Protein AF-A0AAU9WWC3-F1 (afdb_monomer_lite)

Radius of gyration: 19.86 Å; chains: 1; bounding box: 48×45×54 Å

InterPro domains:
  IPR053269 L-aspartate--L-methionine ligase [PTHR37018] (112-328)

Structure (mmCIF, N/CA/C/O backbone):
data_AF-A0AAU9WWC3-F1
#
_entry.id   AF-A0AAU9WWC3-F1
#
loop_
_atom_site.group_PDB
_atom_site.id
_atom_site.type_symbol
_atom_site.label_atom_id
_atom_site.label_alt_id
_atom_site.label_comp_id
_atom_site.label_asym_id
_atom_site.label_entity_id
_atom_site.label_seq_id
_atom_site.pdbx_PDB_ins_code
_atom_site.Cartn_x
_atom_site.Cartn_y
_atom_site.Cartn_z
_atom_site.occupancy
_atom_site.B_iso_or_equiv
_atom_site.auth_seq_id
_atom_site.auth_comp_id
_atom_site.auth_asym_id
_atom_site.auth_atom_id
_atom_site.pdbx_PDB_model_num
ATOM 1 N N . LEU A 1 1 ? -4.230 -15.911 -15.368 1.00 54.84 1 LEU A N 1
ATOM 2 C CA . LEU A 1 1 ? -5.314 -15.398 -14.496 1.00 54.84 1 LEU A CA 1
ATOM 3 C C . LEU A 1 1 ? -5.540 -13.943 -14.871 1.00 54.84 1 LEU A C 1
ATOM 5 O O . LEU A 1 1 ? -4.544 -13.274 -15.099 1.00 54.84 1 LEU A O 1
ATOM 9 N N . ASN A 1 2 ? -6.782 -13.454 -14.925 1.00 79.12 2 ASN A N 1
ATOM 10 C CA . ASN A 1 2 ? -6.997 -12.004 -15.003 1.00 79.12 2 ASN A CA 1
ATOM 11 C C . ASN A 1 2 ? -6.522 -11.378 -13.686 1.00 79.12 2 ASN A C 1
ATOM 13 O O . ASN A 1 2 ? -6.811 -11.924 -12.615 1.00 79.12 2 ASN A O 1
ATOM 17 N N . VAL A 1 3 ? -5.759 -10.287 -13.763 1.00 92.88 3 VAL A N 1
ATOM 18 C CA . VAL A 1 3 ? -5.364 -9.521 -12.575 1.00 92.88 3 VAL A CA 1
ATOM 19 C C . VAL A 1 3 ? -6.593 -8.898 -11.922 1.00 92.88 3 VAL A C 1
ATOM 21 O O . VAL A 1 3 ? -7.605 -8.675 -12.581 1.00 92.88 3 VAL A O 1
ATOM 24 N N . ILE A 1 4 ? -6.505 -8.646 -10.618 1.00 95.44 4 ILE A N 1
ATOM 25 C CA . ILE A 1 4 ? -7.516 -7.893 -9.875 1.00 95.44 4 ILE A CA 1
ATOM 26 C C . ILE A 1 4 ? -6.896 -6.546 -9.540 1.00 95.44 4 ILE A C 1
ATOM 28 O O . ILE A 1 4 ? -5.819 -6.493 -8.945 1.00 95.44 4 ILE A O 1
ATOM 32 N N . THR A 1 5 ? -7.579 -5.479 -9.927 1.00 96.44 5 THR A N 1
ATOM 33 C CA . THR A 1 5 ? -7.171 -4.092 -9.707 1.00 96.44 5 THR A CA 1
ATOM 34 C C . THR A 1 5 ? -8.032 -3.432 -8.632 1.00 96.44 5 THR A C 1
ATOM 36 O O . THR A 1 5 ? -9.100 -3.934 -8.273 1.00 96.44 5 THR A O 1
ATOM 39 N N . ILE A 1 6 ? -7.596 -2.282 -8.112 1.00 95.69 6 ILE A N 1
ATOM 40 C CA . ILE A 1 6 ? -8.423 -1.473 -7.198 1.00 95.69 6 ILE A CA 1
ATOM 41 C C . ILE A 1 6 ? -9.726 -1.059 -7.903 1.00 95.69 6 ILE A C 1
ATOM 43 O O . ILE A 1 6 ? -10.797 -1.116 -7.302 1.00 95.69 6 ILE A O 1
ATOM 47 N N . GLY A 1 7 ? -9.654 -0.710 -9.190 1.00 95.12 7 GLY A N 1
ATOM 48 C CA . GLY A 1 7 ? -10.805 -0.364 -10.016 1.00 95.12 7 GLY A CA 1
ATOM 49 C C . GLY A 1 7 ? -11.804 -1.510 -10.157 1.00 95.12 7 GLY A C 1
ATOM 50 O O . GLY A 1 7 ? -12.999 -1.264 -10.027 1.00 95.12 7 GLY A O 1
ATOM 51 N N . ASP A 1 8 ? -11.344 -2.755 -10.337 1.00 95.25 8 ASP A N 1
ATOM 52 C CA . ASP A 1 8 ? -12.236 -3.927 -10.366 1.00 95.25 8 ASP A CA 1
ATOM 53 C C . ASP A 1 8 ? -13.004 -4.075 -9.049 1.00 95.25 8 ASP A C 1
ATOM 55 O O . ASP A 1 8 ? -14.200 -4.367 -9.050 1.00 95.25 8 ASP A O 1
ATOM 59 N N . LEU A 1 9 ? -12.321 -3.866 -7.919 1.00 95.12 9 LEU A N 1
ATOM 60 C CA . LEU A 1 9 ? -12.936 -3.954 -6.597 1.00 95.12 9 LEU A CA 1
ATOM 61 C C . LEU A 1 9 ? -13.996 -2.864 -6.403 1.00 95.12 9 LEU A C 1
ATOM 63 O O . LEU A 1 9 ? -15.106 -3.179 -5.989 1.00 95.12 9 LEU A O 1
ATOM 67 N N . ILE A 1 10 ? -13.701 -1.614 -6.771 1.00 93.81 10 ILE A N 1
ATOM 68 C CA . ILE A 1 10 ? -14.662 -0.507 -6.652 1.00 93.81 10 ILE A CA 1
ATOM 69 C C . ILE A 1 10 ? -15.850 -0.693 -7.612 1.00 93.81 10 ILE A C 1
ATOM 71 O O . ILE A 1 10 ? -17.004 -0.488 -7.223 1.00 93.81 10 ILE A O 1
ATOM 75 N N . GLN A 1 11 ? -15.592 -1.118 -8.853 1.00 93.12 11 GLN A N 1
ATOM 76 C CA . GLN A 1 11 ? -16.619 -1.279 -9.884 1.00 93.12 11 GLN A CA 1
ATOM 77 C C . GLN A 1 11 ? -17.631 -2.387 -9.552 1.00 93.12 11 GLN A C 1
ATOM 79 O O . GLN A 1 11 ? -18.759 -2.340 -10.044 1.00 93.12 11 GLN A O 1
ATOM 84 N N . LYS A 1 12 ? -17.287 -3.343 -8.671 1.00 91.50 12 LYS A N 1
ATOM 85 C CA . LYS A 1 12 ? -18.256 -4.330 -8.157 1.00 91.50 12 LYS A CA 1
ATOM 86 C C . LYS A 1 12 ? -19.499 -3.673 -7.554 1.00 91.50 12 LYS A C 1
ATOM 88 O O . LYS A 1 12 ? -20.588 -4.229 -7.663 1.00 91.50 12 LYS A O 1
ATOM 93 N N . ASP A 1 13 ? -19.335 -2.515 -6.918 1.00 91.44 13 ASP A N 1
ATOM 94 C CA . ASP A 1 13 ? -20.388 -1.868 -6.137 1.00 91.44 13 ASP A CA 1
ATOM 95 C C . ASP A 1 13 ? -20.804 -0.496 -6.676 1.00 91.44 13 ASP A C 1
ATOM 97 O O . ASP A 1 13 ? -21.873 0.015 -6.310 1.00 91.44 13 ASP A O 1
ATOM 101 N N . LEU A 1 14 ? -19.972 0.119 -7.518 1.00 90.94 14 LEU A N 1
ATOM 102 C CA . LEU A 1 14 ? -20.193 1.441 -8.094 1.00 90.94 14 LEU A CA 1
ATOM 103 C C . LEU A 1 14 ? -20.019 1.393 -9.614 1.00 90.94 14 LEU A C 1
ATOM 105 O O . LEU A 1 14 ? -18.905 1.310 -10.117 1.00 90.94 14 LEU A O 1
ATOM 109 N N . GLU A 1 15 ? -21.130 1.513 -10.347 1.00 86.81 15 GLU A N 1
ATOM 110 C CA . GLU A 1 15 ? -21.120 1.558 -11.819 1.00 86.81 15 GLU A CA 1
ATOM 111 C C . GLU A 1 15 ? -20.299 2.746 -12.348 1.00 86.81 15 GLU A C 1
ATOM 113 O O . GLU A 1 15 ? -19.594 2.633 -13.349 1.00 86.81 15 GLU A O 1
ATOM 118 N N . LYS A 1 16 ? -20.378 3.886 -11.648 1.00 87.25 16 LYS A N 1
ATOM 119 C CA . LYS A 1 16 ? -19.598 5.096 -11.913 1.00 87.25 16 LYS A CA 1
ATOM 120 C C . LYS A 1 16 ? -19.067 5.656 -10.604 1.00 87.25 16 LYS A C 1
ATOM 122 O O . LYS A 1 16 ? -19.843 5.979 -9.706 1.00 87.25 16 LYS A O 1
ATOM 127 N N . ALA A 1 17 ? -17.754 5.784 -10.521 1.00 89.88 17 ALA A N 1
ATOM 128 C CA . ALA A 1 17 ? -17.063 6.411 -9.409 1.00 89.88 17 ALA A CA 1
ATOM 129 C C . ALA A 1 17 ? -15.732 6.981 -9.887 1.00 89.88 17 ALA A C 1
ATOM 131 O O . ALA A 1 17 ? -15.211 6.575 -10.928 1.00 89.88 17 ALA A O 1
ATOM 132 N N . TYR A 1 18 ? -15.191 7.900 -9.100 1.00 91.12 18 TYR A N 1
ATOM 133 C CA . TYR A 1 18 ? -13.823 8.374 -9.209 1.00 91.12 18 TYR A CA 1
ATOM 134 C C . TYR A 1 18 ? -13.003 7.889 -8.021 1.00 91.12 18 TYR A C 1
ATOM 136 O O . TYR A 1 18 ? -13.498 7.831 -6.892 1.00 91.12 18 TYR A O 1
ATOM 144 N N . PHE A 1 19 ? -11.740 7.557 -8.277 1.00 91.50 19 PHE A N 1
ATOM 145 C CA . PHE A 1 19 ? -10.779 7.247 -7.226 1.00 91.50 19 PHE A CA 1
ATOM 146 C C . PHE A 1 19 ? -9.851 8.445 -7.000 1.00 91.50 19 PHE A C 1
ATOM 148 O O . PHE A 1 19 ? -9.126 8.837 -7.913 1.00 91.50 19 PHE A O 1
ATOM 155 N N . LEU A 1 20 ? -9.886 9.023 -5.794 1.00 90.62 20 LEU A N 1
ATOM 156 C CA . LEU A 1 20 ? -9.030 10.134 -5.378 1.00 90.62 20 LEU A CA 1
ATOM 157 C C . LEU A 1 20 ? -8.004 9.619 -4.355 1.00 90.62 20 LEU A C 1
ATOM 159 O O . LEU A 1 20 ? -8.341 9.431 -3.186 1.00 90.62 20 LEU A O 1
ATOM 163 N N . PRO A 1 21 ? -6.751 9.366 -4.768 1.00 88.06 21 PRO A N 1
ATOM 164 C CA . PRO A 1 21 ? -5.731 8.834 -3.873 1.00 88.06 21 PRO A CA 1
ATOM 165 C C . PRO A 1 21 ? -5.071 9.910 -2.990 1.00 88.06 21 PRO A C 1
ATOM 167 O O . PRO A 1 21 ? -4.354 9.555 -2.052 1.00 88.06 21 PRO A O 1
ATOM 170 N N . GLN A 1 22 ? -5.293 11.208 -3.252 1.00 86.12 22 GLN A N 1
ATOM 171 C CA . GLN A 1 22 ? -4.845 12.285 -2.364 1.00 86.12 22 GLN A CA 1
ATOM 172 C C . GLN A 1 22 ? -5.618 12.315 -1.057 1.00 86.12 22 GLN A C 1
ATOM 174 O O . GLN A 1 22 ? -6.844 12.339 -1.032 1.00 86.12 22 GLN A O 1
ATOM 179 N N . GLN A 1 23 ? -4.873 12.394 0.038 1.00 79.50 23 GLN A N 1
ATOM 180 C CA . GLN A 1 23 ? -5.443 12.382 1.376 1.00 79.50 23 GLN A CA 1
ATOM 181 C C . GLN A 1 23 ? -5.757 13.798 1.833 1.00 79.50 23 GLN A C 1
ATOM 183 O O . GLN A 1 23 ? -4.934 14.682 1.591 1.00 79.50 23 GLN A O 1
ATOM 188 N N . PRO A 1 24 ? -6.875 14.041 2.531 1.00 78.25 24 PRO A N 1
ATOM 189 C CA . PRO A 1 24 ? -7.077 15.285 3.251 1.00 78.25 24 PRO A CA 1
ATOM 190 C C . PRO A 1 24 ? -6.067 15.421 4.397 1.00 78.25 24 PRO A C 1
ATOM 192 O O . PRO A 1 24 ? -5.711 14.438 5.040 1.00 78.25 24 PRO A O 1
ATOM 195 N N . SER A 1 25 ? -5.636 16.650 4.688 1.00 77.62 25 SER A N 1
ATOM 196 C CA . SER A 1 25 ? -4.736 16.944 5.815 1.00 77.62 25 SER A CA 1
ATOM 197 C C . SER A 1 25 ? -5.210 18.162 6.593 1.00 77.62 25 SER A C 1
ATOM 199 O O . SER A 1 25 ? -5.539 19.190 6.006 1.00 77.62 25 SER A O 1
ATOM 201 N N . SER A 1 26 ? -5.208 18.098 7.923 1.00 76.56 26 SER A N 1
ATOM 202 C CA . SER A 1 26 ? -5.546 19.264 8.754 1.00 76.56 26 SER A CA 1
ATOM 203 C C . SER A 1 26 ? -4.359 20.195 9.006 1.00 76.56 26 SER A C 1
ATOM 205 O O . SER A 1 26 ? -4.555 21.371 9.318 1.00 76.56 26 SER A O 1
ATOM 207 N N . TYR A 1 27 ? -3.132 19.702 8.812 1.00 74.50 27 TYR A N 1
ATOM 208 C CA . TYR A 1 27 ? -1.901 20.379 9.237 1.00 74.50 27 TYR A CA 1
ATOM 209 C C . TYR A 1 27 ? -0.988 20.811 8.074 1.00 74.50 27 TYR A C 1
ATOM 211 O O . TYR A 1 27 ? -0.096 21.639 8.269 1.00 74.50 27 TYR A O 1
ATOM 219 N N . SER A 1 28 ? -1.226 20.331 6.849 1.00 78.50 28 SER A N 1
ATOM 220 C CA . SER A 1 28 ? -0.461 20.717 5.653 1.00 78.50 28 SER A CA 1
ATOM 221 C C . SER A 1 28 ? -0.965 22.050 5.083 1.00 78.50 28 SER A C 1
ATOM 223 O O . SER A 1 28 ? -1.821 22.081 4.203 1.00 78.50 28 SER A O 1
ATOM 225 N N . LYS A 1 29 ? -0.452 23.176 5.595 1.00 78.50 29 LYS A N 1
ATOM 226 C CA . LYS A 1 29 ? -0.825 24.518 5.109 1.00 78.50 29 LYS A CA 1
ATOM 227 C C . LYS A 1 29 ? -0.488 24.698 3.625 1.00 78.50 29 LYS A C 1
ATOM 229 O O . LYS A 1 29 ? 0.637 24.430 3.217 1.00 78.50 29 LYS A O 1
ATOM 234 N N . GLY A 1 30 ? -1.442 25.210 2.846 1.00 78.81 30 GLY A N 1
ATOM 235 C CA . GLY A 1 30 ? -1.260 25.492 1.413 1.00 78.81 30 GLY A CA 1
ATOM 236 C C . GLY A 1 30 ? -1.425 24.275 0.498 1.00 78.81 30 GLY A C 1
ATOM 237 O O . GLY A 1 30 ? -1.312 24.406 -0.716 1.00 78.81 30 GLY A O 1
ATOM 238 N N . TYR A 1 31 ? -1.722 23.107 1.063 1.00 84.81 31 TYR A N 1
ATOM 239 C CA . TYR A 1 31 ? -2.099 21.920 0.310 1.00 84.81 31 TYR A CA 1
ATOM 240 C C . TYR A 1 31 ? -3.571 21.999 -0.122 1.00 84.81 31 TYR A C 1
ATOM 242 O O . TYR A 1 31 ? -4.428 22.422 0.654 1.00 84.81 31 TYR A O 1
ATOM 250 N N . ARG A 1 32 ? -3.884 21.580 -1.354 1.00 85.50 32 ARG A N 1
ATOM 251 C CA . ARG A 1 32 ? -5.228 21.711 -1.942 1.00 85.50 32 ARG A CA 1
ATOM 252 C C . ARG A 1 32 ? -6.310 20.979 -1.150 1.00 85.50 32 ARG A C 1
ATOM 254 O O . ARG A 1 32 ? -7.415 21.495 -1.013 1.00 85.50 32 ARG A O 1
ATOM 261 N N . PHE A 1 33 ? -5.982 19.816 -0.591 1.00 83.50 33 PHE A N 1
ATOM 262 C CA . PHE A 1 33 ? -6.896 19.022 0.234 1.00 83.50 33 PHE A CA 1
ATOM 263 C C . PHE A 1 33 ? -6.734 19.325 1.732 1.00 83.50 33 PHE A C 1
ATOM 265 O O . PHE A 1 33 ? -6.942 18.461 2.586 1.00 83.50 33 PHE A O 1
ATOM 272 N N . GLN A 1 34 ? -6.344 20.555 2.084 1.00 81.69 34 GLN A N 1
ATOM 273 C CA . GLN A 1 34 ? -6.312 20.975 3.478 1.00 81.69 34 GLN A CA 1
ATOM 274 C C . GLN A 1 34 ? -7.741 21.027 4.055 1.00 81.69 34 GLN A C 1
ATOM 276 O O . GLN A 1 34 ? -8.592 21.763 3.560 1.00 81.69 34 GLN A O 1
ATOM 281 N N . ASN A 1 35 ? -8.005 20.281 5.131 1.00 76.25 35 ASN A N 1
ATOM 282 C CA . ASN A 1 35 ? -9.299 20.243 5.815 1.00 76.25 35 ASN A CA 1
ATOM 283 C C . ASN A 1 35 ? -9.148 20.596 7.297 1.00 76.25 35 ASN A C 1
ATOM 285 O O . ASN A 1 35 ? -8.675 19.793 8.099 1.00 76.25 35 ASN A O 1
ATOM 289 N N . SER A 1 36 ? -9.583 21.800 7.665 1.00 69.69 36 SER A N 1
ATOM 290 C CA . SER A 1 36 ? -9.549 22.299 9.044 1.00 69.69 36 SER A CA 1
ATOM 291 C C . SER A 1 36 ? -10.912 22.294 9.746 1.00 69.69 36 SER A C 1
ATOM 293 O O . SER A 1 36 ? -10.994 22.724 10.895 1.00 69.69 36 SER A O 1
ATOM 295 N N . THR A 1 37 ? -11.987 21.845 9.086 1.00 68.56 37 THR A N 1
ATOM 296 C CA . THR A 1 37 ? -13.364 22.095 9.555 1.00 68.56 37 THR A CA 1
ATOM 297 C C . THR A 1 37 ? -14.211 20.847 9.766 1.00 68.56 37 THR A C 1
ATOM 299 O O . THR A 1 37 ? -15.033 20.841 10.678 1.00 68.56 37 THR A O 1
ATOM 302 N N . LYS A 1 38 ? -14.063 19.805 8.937 1.00 68.38 38 LYS A N 1
ATOM 303 C CA . LYS A 1 38 ? -14.996 18.661 8.930 1.00 68.38 38 LYS A CA 1
ATOM 304 C C . LYS A 1 38 ? -14.380 17.367 9.449 1.00 68.38 38 LYS A C 1
ATOM 306 O O . LYS A 1 38 ? -15.028 16.641 10.196 1.00 68.38 38 LYS A O 1
ATOM 311 N N . TYR A 1 39 ? -13.141 17.090 9.055 1.00 66.00 39 TYR A N 1
ATOM 312 C CA . TYR A 1 39 ? -12.391 15.914 9.483 1.00 66.00 39 TYR A CA 1
ATOM 313 C C . TYR A 1 39 ? -11.036 16.403 9.969 1.00 66.00 39 TYR A C 1
ATOM 315 O O . TYR A 1 39 ? -10.162 16.707 9.160 1.00 66.00 39 TYR A O 1
ATOM 323 N N . GLN A 1 40 ? -10.904 16.564 11.285 1.00 66.00 40 GLN A N 1
ATOM 324 C CA . GLN A 1 40 ? -9.616 16.879 11.881 1.00 66.00 40 GLN A CA 1
ATOM 325 C C . GLN A 1 40 ? -8.804 15.591 11.995 1.00 66.00 40 GLN A C 1
ATOM 327 O O . GLN A 1 40 ? -9.198 14.660 12.697 1.00 66.00 40 GLN A O 1
ATOM 332 N N . VAL A 1 41 ? -7.686 15.540 11.282 1.00 68.62 41 VAL A N 1
ATOM 333 C CA . VAL A 1 41 ? -6.736 14.429 11.298 1.00 68.62 41 VAL A CA 1
ATOM 334 C C . VAL A 1 41 ? -5.464 14.931 11.957 1.00 68.62 41 VAL A C 1
ATOM 336 O O . VAL A 1 41 ? -4.831 15.854 11.448 1.00 68.62 41 VAL A O 1
ATOM 339 N N . PHE A 1 42 ? -5.111 14.355 13.106 1.00 65.38 42 PHE A N 1
ATOM 340 C CA . PHE A 1 42 ? -3.924 14.763 13.844 1.00 65.38 42 PHE A CA 1
ATOM 341 C C . PHE A 1 42 ? -2.648 14.130 13.274 1.00 65.38 42 PHE A C 1
ATOM 343 O O . PHE A 1 42 ? -2.331 12.979 13.572 1.00 65.38 42 PHE A O 1
ATOM 350 N N . ASP A 1 43 ? -1.903 14.925 12.501 1.00 66.75 43 ASP A N 1
ATOM 351 C CA . ASP A 1 43 ? -0.601 14.567 11.933 1.00 66.75 43 ASP A CA 1
ATOM 352 C C . ASP A 1 43 ? 0.461 15.595 12.344 1.00 66.75 43 ASP A C 1
ATOM 354 O O . ASP A 1 43 ? 0.719 16.569 11.632 1.00 66.75 43 ASP A O 1
ATOM 358 N N . SER A 1 44 ? 1.075 15.398 13.516 1.00 63.16 44 SER A N 1
ATOM 359 C CA . SER A 1 44 ? 2.129 16.277 14.035 1.00 63.16 44 SER A CA 1
ATOM 360 C C . SER A 1 44 ? 3.445 15.515 14.254 1.00 63.16 44 SER A C 1
ATOM 362 O O . SER A 1 44 ? 3.457 14.545 15.011 1.00 63.16 44 SER A O 1
ATOM 364 N N . PRO A 1 45 ? 4.564 15.943 13.633 1.00 69.88 45 PRO A N 1
ATOM 365 C CA . PRO A 1 45 ? 4.638 17.006 12.628 1.00 69.88 45 PRO A CA 1
ATOM 366 C C . PRO A 1 45 ? 3.947 16.581 11.318 1.00 69.88 45 PRO A C 1
ATOM 368 O O . PRO A 1 45 ? 3.942 15.383 11.011 1.00 69.88 45 PRO A O 1
ATOM 371 N N . PRO A 1 46 ? 3.420 17.522 10.511 1.00 72.88 46 PRO A N 1
ATOM 372 C CA . PRO A 1 46 ? 2.812 17.178 9.230 1.00 72.88 46 PRO A CA 1
ATOM 373 C C . PRO A 1 46 ? 3.838 16.496 8.313 1.00 72.88 46 PRO A C 1
ATOM 375 O O . PRO A 1 46 ? 5.037 16.798 8.390 1.00 72.88 46 PRO A O 1
ATOM 378 N N . PRO A 1 47 ? 3.408 15.562 7.448 1.00 76.75 47 PRO A N 1
ATOM 379 C CA . PRO A 1 47 ? 4.295 15.006 6.437 1.00 76.75 47 PRO A CA 1
ATOM 380 C C . PRO A 1 47 ? 4.762 16.102 5.458 1.00 76.75 47 PRO A C 1
ATOM 382 O O . PRO A 1 47 ? 4.075 17.119 5.293 1.00 76.75 47 PRO A O 1
ATOM 385 N N . PRO A 1 48 ? 5.924 15.915 4.801 1.00 80.88 48 PRO A N 1
ATOM 386 C CA . PRO A 1 48 ? 6.362 16.792 3.720 1.00 80.88 48 PRO A CA 1
ATOM 387 C C . PRO A 1 48 ? 5.286 16.928 2.638 1.00 80.88 48 PRO A C 1
ATOM 389 O O . PRO A 1 48 ? 4.540 15.988 2.370 1.00 80.88 48 PRO A O 1
ATOM 392 N N . LEU A 1 49 ? 5.215 18.083 1.975 1.00 82.25 49 LEU A N 1
ATOM 393 C CA . LEU A 1 49 ? 4.188 18.322 0.957 1.00 82.25 49 LEU A CA 1
ATOM 394 C C . LEU A 1 49 ? 4.293 17.330 -0.218 1.00 82.25 49 LEU A C 1
ATOM 396 O O . LEU A 1 49 ? 3.274 16.820 -0.680 1.00 82.25 49 LEU A O 1
ATOM 400 N N . SER A 1 50 ? 5.517 16.991 -0.633 1.00 84.69 50 SER A N 1
ATOM 401 C CA . SER A 1 50 ? 5.799 16.000 -1.680 1.00 84.69 50 SER A CA 1
ATOM 402 C C . SER A 1 50 ? 5.286 14.598 -1.344 1.00 84.69 50 SER A C 1
ATOM 404 O O . SER A 1 50 ? 4.915 13.846 -2.246 1.00 84.69 50 SER A O 1
ATOM 406 N N . PHE A 1 51 ? 5.192 14.251 -0.056 1.00 85.25 51 PHE A N 1
ATOM 407 C CA . PHE A 1 51 ? 4.590 12.995 0.379 1.00 85.25 51 PHE A CA 1
ATOM 408 C C . PHE A 1 51 ? 3.089 12.969 0.062 1.00 85.25 51 PHE A C 1
ATOM 410 O O . PHE A 1 51 ? 2.625 12.050 -0.608 1.00 85.25 51 PHE A O 1
ATOM 417 N N . ASN A 1 52 ? 2.350 14.005 0.474 1.00 83.88 52 ASN A N 1
ATOM 418 C CA . ASN A 1 52 ? 0.897 14.081 0.281 1.00 83.88 52 ASN A CA 1
ATOM 419 C C . ASN A 1 52 ? 0.488 14.326 -1.177 1.00 83.88 52 ASN A C 1
ATOM 421 O O . ASN A 1 52 ? -0.549 13.829 -1.604 1.00 83.88 52 ASN A O 1
ATOM 425 N N . GLN A 1 53 ? 1.273 15.099 -1.931 1.00 85.69 53 GLN A N 1
ATOM 426 C CA . GLN A 1 53 ? 0.944 15.460 -3.315 1.00 85.69 53 GLN A CA 1
ATOM 427 C C . GLN A 1 53 ? 1.375 14.408 -4.333 1.00 85.69 53 GLN A C 1
ATOM 429 O O . GLN A 1 53 ? 0.712 14.239 -5.355 1.00 85.69 53 GLN A O 1
ATOM 434 N N . THR A 1 54 ? 2.479 13.710 -4.060 1.00 87.94 54 THR A N 1
ATOM 435 C CA . THR A 1 54 ? 3.143 12.883 -5.068 1.00 87.94 54 THR A CA 1
ATOM 436 C C . THR A 1 54 ? 3.352 11.465 -4.568 1.00 87.94 54 THR A C 1
ATOM 438 O O . THR A 1 54 ? 2.757 10.540 -5.109 1.00 87.94 54 THR A O 1
ATOM 441 N N . LEU A 1 55 ? 4.158 11.262 -3.524 1.00 89.69 55 LEU A N 1
ATOM 442 C CA . LEU A 1 55 ? 4.606 9.916 -3.163 1.00 89.69 55 LEU A CA 1
ATOM 443 C C . LEU A 1 55 ? 3.443 8.994 -2.766 1.00 89.69 55 LEU A C 1
ATOM 445 O O . LEU A 1 55 ? 3.270 7.919 -3.341 1.00 89.69 55 LEU A O 1
ATOM 449 N N . PHE A 1 56 ? 2.622 9.430 -1.811 1.00 86.94 56 PHE A N 1
ATOM 450 C CA . PHE A 1 56 ? 1.522 8.623 -1.301 1.00 86.94 56 PHE A CA 1
ATOM 451 C C . PHE A 1 56 ? 0.412 8.412 -2.339 1.00 86.94 56 PHE A C 1
ATOM 453 O O . PHE A 1 56 ? -0.016 7.271 -2.496 1.00 86.94 56 PHE A O 1
ATOM 460 N N . PRO A 1 57 ? -0.045 9.430 -3.092 1.00 88.75 57 PRO A N 1
ATOM 461 C CA . PRO A 1 57 ? -1.051 9.207 -4.123 1.00 88.75 57 PRO A CA 1
ATOM 462 C C . PRO A 1 57 ? -0.574 8.233 -5.204 1.00 88.75 57 PRO A C 1
ATOM 464 O O . PRO A 1 57 ? -1.286 7.281 -5.522 1.00 88.75 57 PRO A O 1
ATOM 467 N N . LEU A 1 58 ? 0.653 8.422 -5.713 1.00 92.25 58 LEU A N 1
ATOM 468 C CA . LEU A 1 58 ? 1.194 7.641 -6.827 1.00 92.25 58 LEU A CA 1
ATOM 469 C C . LEU A 1 58 ? 1.334 6.148 -6.511 1.00 92.25 58 LEU A C 1
ATOM 471 O O . LEU A 1 58 ? 1.156 5.332 -7.414 1.00 92.25 58 LEU A O 1
ATOM 475 N N . ARG A 1 59 ? 1.584 5.768 -5.248 1.00 91.06 59 ARG A N 1
ATOM 476 C CA . ARG A 1 59 ? 1.845 4.361 -4.882 1.00 91.06 59 ARG A CA 1
ATOM 477 C C . ARG A 1 59 ? 0.696 3.413 -5.232 1.00 91.06 59 ARG A C 1
ATOM 479 O O . ARG A 1 59 ? 0.922 2.211 -5.346 1.00 91.06 59 ARG A O 1
ATOM 486 N N . ASN A 1 60 ? -0.523 3.943 -5.379 1.00 91.31 60 ASN A N 1
ATOM 487 C CA . ASN A 1 60 ? -1.711 3.158 -5.698 1.00 91.31 60 ASN A CA 1
ATOM 488 C C . ASN A 1 60 ? -2.009 3.021 -7.198 1.00 91.31 60 ASN A C 1
ATOM 490 O O . ASN A 1 60 ? -2.807 2.172 -7.600 1.00 91.31 60 ASN A O 1
ATOM 494 N N . LEU A 1 61 ? -1.369 3.824 -8.047 1.00 92.69 61 LEU A N 1
ATOM 495 C CA . LEU A 1 61 ? -1.748 3.928 -9.458 1.00 92.69 61 LEU A CA 1
ATOM 496 C C . LEU A 1 61 ? -1.359 2.695 -10.259 1.00 92.69 61 LEU A C 1
ATOM 498 O O . LEU A 1 61 ? -2.129 2.262 -11.113 1.00 92.69 61 LEU A O 1
ATOM 502 N N . ALA A 1 62 ? -0.219 2.088 -9.927 1.00 92.06 62 ALA A N 1
ATOM 503 C CA . ALA A 1 62 ? 0.309 0.918 -10.622 1.00 92.06 62 ALA A CA 1
ATOM 504 C C . ALA A 1 62 ? -0.632 -0.304 -10.580 1.00 92.06 62 ALA A C 1
ATOM 506 O O . ALA A 1 62 ? -0.464 -1.230 -11.367 1.00 92.06 62 ALA A O 1
ATOM 507 N N . THR A 1 63 ? -1.620 -0.320 -9.675 1.00 95.19 63 THR A N 1
ATOM 508 C CA . THR A 1 63 ? -2.633 -1.387 -9.582 1.00 95.19 63 THR A CA 1
ATOM 509 C C . THR A 1 63 ? -4.070 -0.879 -9.635 1.00 95.19 63 THR A C 1
ATOM 511 O O . THR A 1 63 ? -5.005 -1.642 -9.382 1.00 95.19 63 THR A O 1
ATOM 514 N N . THR A 1 64 ? -4.277 0.401 -9.963 1.00 94.56 64 THR A N 1
ATOM 515 C CA . THR A 1 64 ? -5.628 0.972 -10.010 1.00 94.56 64 THR A CA 1
ATOM 516 C C . THR A 1 64 ? -6.454 0.383 -11.151 1.00 94.56 64 THR A C 1
ATOM 518 O O . THR A 1 64 ? -7.635 0.112 -10.952 1.00 94.56 64 THR A O 1
ATOM 521 N N . GLY A 1 65 ? -5.838 0.100 -12.299 1.00 94.62 65 GLY A N 1
ATOM 522 C CA . GLY A 1 65 ? -6.546 -0.437 -13.457 1.00 94.62 65 GLY A CA 1
ATOM 523 C C . GLY A 1 65 ? -7.322 0.619 -14.246 1.00 94.62 65 GLY A C 1
ATOM 524 O O . GLY A 1 65 ? -7.372 1.790 -13.878 1.00 94.62 65 GLY A O 1
ATOM 525 N N . ASP A 1 66 ? -7.964 0.185 -15.329 1.00 93.88 66 ASP A N 1
ATOM 526 C CA . ASP A 1 66 ? -8.694 1.034 -16.283 1.00 93.88 66 ASP A CA 1
ATOM 527 C C . ASP A 1 66 ? -10.218 1.068 -16.056 1.00 93.88 66 ASP A C 1
ATOM 529 O O . ASP A 1 66 ? -10.953 1.707 -16.808 1.00 93.88 66 ASP A O 1
ATOM 533 N N . LYS A 1 67 ? -10.714 0.373 -15.026 1.00 93.75 67 LYS A N 1
ATOM 534 C CA . LYS A 1 67 ? -12.153 0.263 -14.726 1.00 93.75 67 LYS A CA 1
ATOM 535 C C . LYS A 1 67 ? -12.747 1.481 -14.044 1.00 93.75 67 LYS A C 1
ATOM 537 O O . LYS A 1 67 ? -13.966 1.643 -14.042 1.00 93.75 67 LYS A O 1
ATOM 542 N N . ILE A 1 68 ? -11.897 2.320 -13.465 1.00 92.44 68 ILE A N 1
ATOM 543 C CA . ILE A 1 68 ? -12.296 3.538 -12.779 1.00 92.44 68 ILE A CA 1
ATOM 544 C C . ILE A 1 68 ? -11.399 4.691 -13.215 1.00 92.44 68 ILE A C 1
ATOM 546 O O . ILE A 1 68 ? -10.212 4.504 -13.478 1.00 92.44 68 ILE A O 1
ATOM 550 N N . GLN A 1 69 ? -11.970 5.888 -13.290 1.00 91.25 69 GLN A N 1
ATOM 551 C CA . GLN A 1 69 ? -11.201 7.095 -13.555 1.00 91.25 69 GLN A CA 1
ATOM 552 C C . GLN A 1 69 ? -10.508 7.537 -12.265 1.00 91.25 69 GLN A C 1
ATOM 554 O O . GLN A 1 69 ? -11.137 7.648 -11.207 1.00 91.25 69 GLN A O 1
ATOM 559 N N . LEU A 1 70 ? -9.213 7.810 -12.361 1.00 92.00 70 LEU A N 1
ATOM 560 C CA . LEU A 1 70 ? -8.431 8.348 -11.264 1.00 92.00 70 LEU A CA 1
ATOM 561 C C . LEU A 1 70 ? -8.449 9.876 -11.315 1.00 92.00 70 LEU A C 1
ATOM 563 O O . LEU A 1 70 ? -8.331 10.458 -12.392 1.00 92.00 70 LEU A O 1
ATOM 567 N N . VAL A 1 71 ? -8.588 10.523 -10.163 1.00 91.06 71 VAL A N 1
ATOM 568 C CA . VAL A 1 71 ? -8.581 11.982 -10.043 1.00 91.06 71 VAL A CA 1
ATOM 569 C C . VAL A 1 71 ? -7.333 12.401 -9.292 1.00 91.06 71 VAL A C 1
ATOM 571 O O . VAL A 1 71 ? -7.152 11.994 -8.152 1.00 91.06 71 VAL A O 1
ATOM 574 N N . MET A 1 72 ? -6.474 13.203 -9.920 1.00 90.31 72 MET A N 1
ATOM 575 C CA . MET A 1 72 ? -5.231 13.682 -9.311 1.00 90.31 72 MET A CA 1
ATOM 576 C C . MET A 1 72 ? -4.904 15.125 -9.701 1.00 90.31 72 MET A C 1
ATOM 578 O O . MET A 1 72 ? -5.470 15.690 -10.632 1.00 90.31 72 MET A O 1
ATOM 582 N N . GLU A 1 73 ? -3.994 15.745 -8.946 1.00 87.19 73 GLU A N 1
ATOM 583 C CA . GLU A 1 73 ? -3.499 17.102 -9.213 1.00 87.19 73 GLU A CA 1
ATOM 584 C C . GLU A 1 73 ? -2.478 17.101 -10.349 1.00 87.19 73 GLU A C 1
ATOM 586 O O . GLU A 1 73 ? -2.438 18.039 -11.139 1.00 87.19 73 GLU A O 1
ATOM 591 N N . SER A 1 74 ? -1.685 16.033 -10.434 1.00 85.25 74 SER A N 1
ATOM 592 C CA . SER A 1 74 ? -0.612 15.875 -11.407 1.00 85.25 74 SER A CA 1
ATOM 593 C C . SER A 1 74 ? -0.591 14.443 -11.915 1.00 85.25 74 SER A C 1
ATOM 595 O O . SER A 1 74 ? -0.780 13.502 -11.142 1.00 85.25 74 SER A O 1
ATOM 597 N N . GLU A 1 75 ? -0.321 14.271 -13.205 1.00 90.25 75 GLU A N 1
ATOM 598 C CA . GLU A 1 75 ? -0.072 12.946 -13.761 1.00 90.25 75 GLU A CA 1
ATOM 599 C C . GLU A 1 75 ? 1.263 12.366 -13.265 1.00 90.25 75 GLU A C 1
ATOM 601 O O . GLU A 1 75 ? 2.208 13.117 -12.988 1.00 90.25 75 GLU A O 1
ATOM 606 N N . PRO A 1 76 ? 1.388 11.029 -13.193 1.00 92.31 76 PRO A N 1
ATOM 607 C CA . PRO A 1 76 ? 2.674 10.389 -12.958 1.00 92.31 76 PRO A CA 1
ATOM 608 C C . PRO A 1 76 ? 3.665 10.751 -14.072 1.00 92.31 76 PRO A C 1
ATOM 610 O O . PRO A 1 76 ? 3.272 10.818 -15.240 1.00 92.31 76 PRO A O 1
ATOM 613 N N . PRO A 1 77 ? 4.966 10.900 -13.776 1.00 94.44 77 PRO A N 1
ATOM 614 C CA . PRO A 1 77 ? 5.965 11.111 -14.817 1.00 94.44 77 PRO A CA 1
ATOM 615 C C . PRO A 1 77 ? 5.935 9.995 -15.871 1.00 94.44 77 PRO A C 1
ATOM 617 O O . PRO A 1 77 ? 5.828 8.818 -15.525 1.00 94.44 77 PRO A O 1
ATOM 620 N N . SER A 1 78 ? 6.089 10.335 -17.155 1.00 95.94 78 SER A N 1
ATOM 621 C CA . SER A 1 78 ? 5.992 9.351 -18.248 1.00 95.94 78 SER A CA 1
ATOM 622 C C . SER A 1 78 ? 6.967 8.180 -18.094 1.00 95.94 78 SER A C 1
ATOM 624 O O . SER A 1 78 ? 6.593 7.037 -18.322 1.00 95.94 78 SER A O 1
ATOM 626 N N . TYR A 1 79 ? 8.187 8.437 -17.610 1.00 97.31 79 TYR A N 1
ATOM 627 C CA . TYR A 1 79 ? 9.186 7.393 -17.361 1.00 97.31 79 TYR A CA 1
ATOM 628 C C . TYR A 1 79 ? 8.739 6.376 -16.295 1.00 97.31 79 TYR A C 1
ATOM 630 O O . TYR A 1 79 ? 9.155 5.219 -16.335 1.00 97.31 79 TYR A O 1
ATOM 638 N N . LEU A 1 80 ? 7.902 6.792 -15.338 1.00 97.38 80 LEU A N 1
ATOM 639 C CA . LEU A 1 80 ? 7.333 5.915 -14.317 1.00 97.38 80 LEU A CA 1
ATOM 640 C C . LEU A 1 80 ? 6.174 5.093 -14.899 1.00 97.38 80 LEU A C 1
ATOM 642 O O . LEU A 1 80 ? 6.096 3.892 -14.655 1.00 97.38 80 LEU A O 1
ATOM 646 N N . GLN A 1 81 ? 5.332 5.708 -15.733 1.00 96.75 81 GLN A N 1
ATOM 647 C CA . GLN A 1 81 ? 4.265 5.001 -16.452 1.00 96.75 81 GLN A CA 1
ATOM 648 C C . GLN A 1 81 ? 4.832 3.938 -17.410 1.00 96.75 81 GLN A C 1
ATOM 650 O O . GLN A 1 81 ? 4.353 2.806 -17.445 1.00 96.75 81 GLN A O 1
ATOM 655 N N . GLU A 1 82 ? 5.897 4.270 -18.146 1.00 97.75 82 GLU A N 1
ATOM 656 C CA . GLU A 1 82 ? 6.638 3.327 -18.994 1.00 97.75 82 GLU A CA 1
ATOM 657 C C . GLU A 1 82 ? 7.222 2.170 -18.174 1.00 97.75 82 GLU A C 1
ATOM 659 O O . GLU A 1 82 ? 7.139 1.012 -18.583 1.00 97.75 82 GLU A O 1
ATOM 664 N N . HIS A 1 83 ? 7.777 2.461 -16.992 1.00 98.12 8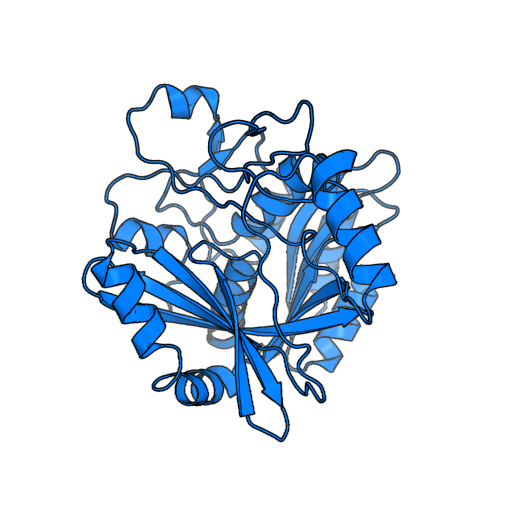3 HIS A N 1
ATOM 665 C CA . HIS A 1 83 ? 8.262 1.430 -16.078 1.00 98.12 83 HIS A CA 1
ATOM 666 C C . HIS A 1 83 ? 7.152 0.466 -15.651 1.00 98.12 83 HIS A C 1
ATOM 668 O O . HIS A 1 83 ? 7.366 -0.747 -15.699 1.00 98.12 83 HIS A O 1
ATOM 674 N N . TRP A 1 84 ? 5.972 0.972 -15.281 1.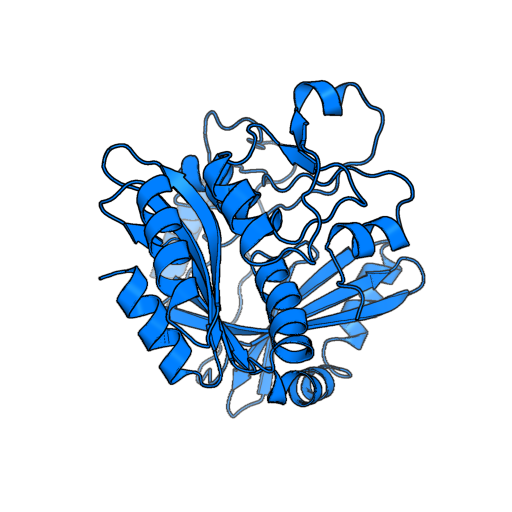00 97.62 84 TRP A N 1
ATOM 675 C CA . TRP A 1 84 ? 4.829 0.127 -14.928 1.00 97.62 84 TRP A CA 1
ATOM 676 C C . TRP A 1 84 ? 4.382 -0.748 -16.099 1.00 97.62 84 TRP A C 1
ATOM 678 O O . TRP A 1 84 ? 4.296 -1.961 -15.930 1.00 97.62 84 TRP A O 1
ATOM 688 N N . ASN A 1 85 ? 4.209 -0.172 -17.293 1.00 96.25 85 ASN A N 1
ATOM 689 C CA . ASN A 1 85 ? 3.832 -0.919 -18.499 1.00 96.25 85 ASN A CA 1
ATOM 690 C C . ASN A 1 85 ? 4.815 -2.046 -18.833 1.00 96.25 85 ASN A C 1
ATOM 692 O O . ASN A 1 85 ? 4.403 -3.140 -19.206 1.00 96.25 85 ASN A O 1
ATOM 696 N N . ASN A 1 86 ? 6.118 -1.793 -18.697 1.00 95.50 86 ASN A N 1
ATOM 697 C CA . ASN A 1 86 ? 7.140 -2.788 -19.020 1.00 95.50 86 ASN A CA 1
ATOM 698 C C . ASN A 1 86 ? 7.266 -3.868 -17.940 1.00 95.50 86 ASN A C 1
ATOM 700 O O . ASN A 1 86 ? 7.529 -5.031 -18.240 1.00 95.50 86 ASN A O 1
ATOM 704 N N . THR A 1 87 ? 7.116 -3.484 -16.673 1.00 95.56 87 THR A N 1
ATOM 705 C CA . THR A 1 87 ? 7.371 -4.372 -15.532 1.00 95.56 87 THR A CA 1
ATOM 706 C C . THR A 1 87 ? 6.142 -5.199 -15.167 1.00 95.56 87 THR A C 1
ATOM 708 O O . THR A 1 87 ? 6.285 -6.316 -14.670 1.00 95.56 87 THR A O 1
ATOM 711 N N . MET A 1 88 ? 4.945 -4.656 -15.397 1.00 94.06 88 MET A N 1
ATOM 712 C CA . MET A 1 88 ? 3.659 -5.229 -14.995 1.00 94.06 88 MET A CA 1
ATOM 713 C C . MET A 1 88 ? 2.596 -5.034 -16.091 1.00 94.06 88 MET A C 1
ATOM 715 O O . MET A 1 88 ? 1.547 -4.451 -15.822 1.00 94.06 88 MET A O 1
ATOM 719 N N . PRO A 1 89 ? 2.834 -5.528 -17.321 1.00 94.12 89 PRO A N 1
ATOM 720 C CA . PRO A 1 89 ? 1.958 -5.276 -18.472 1.00 94.12 89 PRO A CA 1
ATOM 721 C C . PRO A 1 89 ? 0.527 -5.798 -18.289 1.00 94.12 89 PRO A C 1
ATOM 723 O O . PRO A 1 89 ? -0.391 -5.332 -18.959 1.00 94.12 89 PRO A O 1
ATOM 726 N N . ASP A 1 90 ? 0.329 -6.759 -17.384 1.00 95.25 90 ASP A N 1
ATOM 727 C CA . ASP A 1 90 ? -0.989 -7.310 -17.080 1.00 95.25 90 ASP A CA 1
ATOM 728 C C . ASP A 1 90 ? -1.875 -6.337 -16.282 1.00 95.25 90 ASP A C 1
ATOM 730 O O . ASP A 1 90 ? -3.092 -6.510 -16.267 1.00 95.25 90 ASP A O 1
ATOM 734 N N . PHE A 1 91 ? -1.297 -5.318 -15.632 1.00 95.69 91 PHE A N 1
ATOM 735 C CA . PHE A 1 91 ? -2.035 -4.268 -14.930 1.00 95.69 91 PHE A CA 1
ATOM 736 C C . PHE A 1 91 ? -2.242 -3.066 -15.860 1.00 95.69 91 PHE A C 1
ATOM 738 O O . PHE A 1 91 ? -1.283 -2.343 -16.139 1.00 95.69 91 PHE A O 1
ATOM 745 N N . PRO A 1 92 ? -3.474 -2.811 -16.337 1.00 94.50 92 PRO A N 1
ATOM 746 C CA . PRO A 1 92 ? -3.718 -1.676 -17.214 1.00 94.50 92 PRO A CA 1
ATOM 747 C C . PRO A 1 92 ? -3.504 -0.356 -16.465 1.00 94.50 92 PRO A C 1
ATOM 749 O O . PRO A 1 92 ? -3.860 -0.225 -15.291 1.00 94.50 92 PRO A O 1
ATOM 752 N N . LEU A 1 93 ? -2.937 0.638 -17.153 1.00 92.62 93 LEU A N 1
ATOM 753 C CA . LEU A 1 93 ? -2.752 1.968 -16.579 1.00 92.62 93 LEU A CA 1
ATOM 754 C C . LEU A 1 93 ? -4.095 2.659 -16.355 1.00 92.62 93 LEU A C 1
ATOM 756 O O . LEU A 1 93 ? -4.957 2.681 -17.234 1.00 92.62 93 LEU A O 1
ATOM 760 N N . ALA A 1 94 ? -4.234 3.276 -15.184 1.00 90.00 94 ALA A N 1
ATOM 761 C CA . ALA A 1 94 ? -5.362 4.142 -14.900 1.00 90.00 94 ALA A CA 1
ATOM 762 C C . ALA A 1 94 ? -5.302 5.402 -15.767 1.00 90.00 94 ALA A C 1
ATOM 764 O O . ALA A 1 94 ? -4.241 6.001 -15.952 1.00 90.00 94 ALA A O 1
ATOM 765 N N . SER A 1 95 ? -6.462 5.834 -16.256 1.00 90.12 95 SER A N 1
ATOM 766 C CA . SER A 1 95 ? -6.587 7.158 -16.854 1.00 90.12 95 SER A CA 1
ATOM 767 C C . SER A 1 95 ? -6.696 8.206 -15.746 1.00 90.12 95 SER A C 1
ATOM 769 O O . SER A 1 95 ? -7.398 8.005 -14.748 1.00 90.12 95 SER A O 1
ATOM 771 N N . VAL A 1 96 ? -6.013 9.337 -15.921 1.00 91.69 96 VAL A N 1
ATOM 772 C CA . VAL A 1 96 ? -6.005 10.440 -14.954 1.00 91.69 96 VAL A CA 1
ATOM 773 C C . VAL A 1 96 ? -6.898 11.569 -15.456 1.00 91.69 96 VAL A C 1
ATOM 775 O O . VAL A 1 96 ? -6.839 11.954 -16.619 1.00 91.69 96 VAL A O 1
ATOM 778 N N . LYS A 1 97 ? -7.737 12.087 -14.564 1.00 91.81 97 LYS A N 1
ATOM 779 C CA . LYS A 1 97 ? -8.539 13.296 -14.742 1.00 91.81 97 LYS A CA 1
ATOM 780 C C . LYS A 1 97 ? -8.091 14.326 -13.710 1.00 91.81 97 LYS A C 1
ATOM 782 O O . LYS A 1 97 ? -7.770 13.967 -12.574 1.00 91.81 97 LYS A O 1
ATOM 787 N N . SER A 1 98 ? -8.065 15.602 -14.085 1.00 91.12 98 SER A N 1
ATOM 788 C CA . SER A 1 98 ? -7.704 16.652 -13.131 1.00 91.12 98 SER A CA 1
ATOM 789 C C . SER A 1 98 ? -8.790 16.840 -12.066 1.00 91.12 98 SER A C 1
ATOM 791 O O . SER A 1 98 ? -9.974 16.589 -12.302 1.00 91.12 98 SER A O 1
ATOM 793 N N . VAL A 1 99 ? -8.401 17.328 -10.886 1.00 87.75 99 VAL A N 1
ATOM 794 C CA . VAL A 1 99 ? -9.357 17.649 -9.810 1.00 87.75 99 VAL A CA 1
ATOM 795 C C . VAL A 1 99 ? -10.392 18.677 -10.274 1.00 87.75 99 VAL A C 1
ATOM 797 O O . VAL A 1 99 ? -11.570 18.533 -9.970 1.00 87.75 99 VAL A O 1
ATOM 800 N N . ASP A 1 100 ? -9.974 19.698 -11.024 1.00 89.19 100 ASP A N 1
ATOM 801 C CA . ASP A 1 100 ? -10.871 20.757 -11.497 1.00 89.19 100 ASP A CA 1
ATOM 802 C C . ASP A 1 100 ? -11.921 20.233 -12.481 1.00 89.19 100 ASP A C 1
ATOM 804 O O . ASP A 1 100 ? -13.091 20.583 -12.361 1.00 89.19 100 ASP A O 1
ATOM 808 N N . GLU A 1 101 ? -11.539 19.346 -13.403 1.00 88.75 101 GLU A N 1
ATOM 809 C CA . GLU A 1 101 ? -12.493 18.694 -14.306 1.00 88.75 101 GLU A CA 1
ATOM 810 C C . GLU A 1 101 ? -13.428 17.746 -13.556 1.00 88.75 101 GLU A C 1
ATOM 812 O O . GLU A 1 101 ? -14.623 17.720 -13.833 1.00 88.75 101 GLU A O 1
ATOM 817 N N . ALA A 1 102 ? -12.903 16.982 -12.595 1.00 87.31 102 ALA A N 1
ATOM 818 C CA . ALA A 1 102 ? -13.696 16.034 -11.822 1.00 87.31 102 ALA A CA 1
ATOM 819 C C . ALA A 1 102 ? -14.758 16.721 -10.953 1.00 87.31 102 ALA A C 1
ATOM 821 O O . ALA A 1 102 ? -15.847 16.181 -10.793 1.00 87.31 102 ALA A O 1
ATOM 822 N N . LEU A 1 103 ? -14.471 17.916 -10.426 1.00 84.00 103 LEU A N 1
ATOM 823 C CA . LEU A 1 103 ? -15.421 18.706 -9.634 1.00 84.00 103 LEU A CA 1
ATOM 824 C C . LEU A 1 103 ? -16.591 19.267 -10.456 1.00 84.00 103 LEU A C 1
ATOM 826 O O . LEU A 1 103 ? -17.590 19.688 -9.872 1.00 84.00 103 LEU A O 1
ATOM 830 N N . LEU A 1 104 ? -16.478 19.298 -11.788 1.00 86.62 104 LEU A N 1
ATOM 831 C CA . LEU A 1 104 ? -17.590 19.657 -12.674 1.00 86.62 104 LEU A CA 1
ATOM 832 C C . LEU A 1 104 ? -18.564 18.490 -12.880 1.00 86.62 104 LEU A C 1
ATOM 834 O O . LEU A 1 104 ? -19.685 18.711 -13.340 1.00 86.62 104 LEU A O 1
ATOM 838 N N . ASP A 1 105 ? -18.150 17.268 -12.543 1.00 82.00 105 ASP A N 1
ATOM 839 C CA . ASP A 1 105 ? -18.969 16.074 -12.666 1.00 82.00 105 ASP A CA 1
ATOM 840 C C . ASP A 1 105 ? -19.721 15.791 -11.356 1.00 82.00 105 ASP A C 1
ATOM 842 O O . ASP A 1 105 ? -19.156 15.852 -10.266 1.00 82.00 105 ASP A O 1
ATOM 846 N N . ASP A 1 106 ? -20.990 15.391 -11.450 1.00 79.38 106 ASP A N 1
ATOM 847 C CA . ASP A 1 106 ? -21.769 14.897 -10.303 1.00 79.38 106 ASP A CA 1
ATOM 848 C C . ASP A 1 106 ? -21.506 13.394 -10.079 1.00 79.38 106 ASP A C 1
ATOM 850 O O . ASP A 1 106 ? -22.400 12.550 -10.183 1.00 79.38 106 ASP A O 1
ATOM 854 N N . ILE A 1 107 ? -20.230 13.032 -9.886 1.00 78.12 107 ILE A N 1
ATOM 855 C CA . ILE A 1 107 ? -19.770 11.644 -9.723 1.00 78.12 107 ILE A CA 1
ATOM 856 C C . ILE A 1 107 ? -19.190 11.444 -8.313 1.00 78.12 107 ILE A C 1
ATOM 858 O O . ILE A 1 107 ? -18.351 12.235 -7.879 1.00 78.12 107 ILE A O 1
ATOM 862 N N . PRO A 1 108 ? -19.580 10.376 -7.587 1.00 69.25 108 PRO A N 1
ATOM 863 C CA . PRO A 1 108 ? -19.023 10.081 -6.270 1.00 69.25 108 PRO A CA 1
ATOM 864 C C . PRO A 1 108 ? -17.505 9.865 -6.297 1.00 69.25 108 PRO A C 1
ATOM 866 O O . PRO A 1 108 ? -16.983 9.148 -7.154 1.00 69.25 108 PRO A O 1
ATOM 869 N N . ILE A 1 109 ? -16.817 10.425 -5.299 1.00 68.75 109 ILE A N 1
ATOM 870 C CA . ILE A 1 109 ? -15.370 10.292 -5.104 1.00 68.75 109 ILE A CA 1
ATOM 871 C C . ILE A 1 109 ? -15.102 9.387 -3.897 1.00 68.75 109 ILE A C 1
ATOM 873 O O . ILE A 1 109 ? -15.585 9.657 -2.796 1.00 68.75 109 ILE A O 1
ATOM 877 N N . ALA A 1 110 ? -14.315 8.330 -4.098 1.00 63.12 110 ALA A N 1
ATOM 878 C CA . ALA A 1 110 ? -13.758 7.535 -3.008 1.00 63.12 110 ALA A CA 1
ATOM 879 C C . ALA A 1 110 ? -12.490 8.217 -2.458 1.00 63.12 110 ALA A C 1
ATOM 881 O O . ALA A 1 110 ? -11.519 8.379 -3.199 1.00 63.12 110 ALA A O 1
ATOM 882 N N . ASP A 1 111 ? -12.528 8.617 -1.181 1.00 59.97 111 ASP A N 1
ATOM 883 C CA . ASP A 1 111 ? -11.451 9.311 -0.450 1.00 59.97 111 ASP A CA 1
ATOM 884 C C . ASP A 1 111 ? -10.651 8.351 0.455 1.00 59.97 111 ASP A C 1
ATOM 886 O O . ASP A 1 111 ? -11.108 7.266 0.821 1.00 59.97 111 ASP A O 1
ATOM 890 N N . MET A 1 112 ? -9.439 8.776 0.812 1.00 56.78 112 MET A N 1
ATOM 891 C CA . MET A 1 112 ? -8.331 7.981 1.300 1.00 56.78 112 MET A CA 1
ATOM 892 C C . MET A 1 112 ? -7.650 8.472 2.586 1.00 56.78 112 MET A C 1
ATOM 894 O O . MET A 1 112 ? -6.509 8.080 2.850 1.00 56.78 112 MET A O 1
ATOM 898 N N . GLY A 1 113 ? -8.333 9.279 3.404 1.00 49.38 113 GLY A N 1
ATOM 899 C CA . GLY A 1 113 ? -7.780 9.884 4.628 1.00 49.38 113 GLY A CA 1
ATOM 900 C C . GLY A 1 113 ? -6.962 8.941 5.527 1.00 49.38 113 GLY A C 1
ATOM 901 O O . GLY A 1 113 ? -7.345 7.800 5.764 1.00 49.38 113 GLY A O 1
ATOM 902 N N . TRP A 1 114 ? -5.832 9.426 6.043 1.00 54.00 114 TRP A N 1
ATOM 903 C CA . TRP A 1 114 ? -4.895 8.694 6.907 1.00 54.00 114 TRP A CA 1
ATOM 904 C C . TRP A 1 114 ? -4.538 9.526 8.125 1.00 54.00 114 TRP A C 1
ATOM 906 O O . TRP A 1 114 ? -4.424 10.736 7.999 1.00 54.00 114 TRP A O 1
ATOM 916 N N . CYS A 1 115 ? -4.328 8.872 9.265 1.00 50.84 115 CYS A N 1
ATOM 917 C CA . CYS A 1 115 ? -3.719 9.444 10.460 1.00 50.84 115 CYS A CA 1
ATOM 918 C C . CYS A 1 115 ? -2.661 8.460 10.967 1.00 50.84 115 CYS A C 1
ATOM 920 O O . CYS A 1 115 ? -2.973 7.301 11.218 1.00 50.84 115 CYS A O 1
ATOM 922 N N . GLY A 1 116 ? -1.410 8.888 11.123 1.00 51.06 116 GLY A N 1
ATOM 923 C CA . GLY A 1 116 ? -0.364 7.975 11.617 1.00 51.06 116 GLY A CA 1
ATOM 924 C C . GLY A 1 116 ? 0.661 8.598 12.549 1.00 51.06 116 GLY A C 1
ATOM 925 O O . GLY A 1 116 ? 1.493 7.885 13.102 1.00 51.06 116 GLY A O 1
ATOM 926 N N . ARG A 1 117 ? 0.611 9.917 12.770 1.00 59.22 117 ARG A N 1
ATOM 927 C CA . ARG A 1 117 ? 1.559 10.621 13.658 1.00 59.22 117 ARG A CA 1
ATOM 928 C C . ARG A 1 117 ? 0.944 11.057 14.989 1.00 59.22 117 ARG A C 1
ATOM 930 O O . ARG A 1 117 ? 1.574 11.786 15.748 1.00 59.22 117 ARG A O 1
ATOM 937 N N . GLY A 1 118 ? -0.276 10.606 15.285 1.00 63.41 118 GLY A N 1
ATOM 938 C CA . GLY A 1 118 ? -1.041 11.058 16.447 1.00 63.41 118 GLY A CA 1
ATOM 939 C C . GLY A 1 118 ? -0.885 10.255 17.739 1.00 63.41 118 GLY A C 1
ATOM 940 O O . GLY A 1 118 ? -1.429 10.657 18.766 1.00 63.41 118 GLY A O 1
ATOM 941 N N . SER A 1 119 ? -0.146 9.147 17.716 1.00 75.00 119 SER A N 1
ATOM 942 C CA . SER A 1 119 ? 0.020 8.260 18.874 1.00 75.00 119 SER A CA 1
ATOM 943 C C . SER A 1 119 ? 1.293 8.586 19.656 1.00 75.00 119 SER A C 1
ATOM 945 O O . SER A 1 119 ? 2.346 8.833 19.072 1.00 75.00 119 SER A O 1
ATOM 947 N N . GLN A 1 120 ? 1.211 8.570 20.989 1.00 77.88 120 GLN A N 1
ATOM 948 C CA . GLN A 1 120 ? 2.338 8.812 21.897 1.00 77.88 120 GLN A CA 1
ATOM 949 C C . GLN A 1 120 ? 2.347 7.762 23.011 1.00 77.88 120 GLN A C 1
ATOM 951 O O . GLN A 1 120 ? 1.294 7.396 23.532 1.00 77.88 120 GLN A O 1
ATOM 956 N N . ILE A 1 121 ? 3.538 7.293 23.396 1.00 82.81 121 ILE A N 1
ATOM 957 C CA . ILE A 1 121 ? 3.705 6.419 24.565 1.00 82.81 121 ILE A CA 1
ATOM 958 C C . ILE A 1 121 ? 3.862 7.298 25.801 1.00 82.81 121 ILE A C 1
ATOM 960 O O . ILE A 1 121 ? 4.769 8.125 25.855 1.00 82.81 121 ILE A O 1
ATOM 964 N N . VAL A 1 122 ? 3.017 7.062 26.802 1.00 84.88 122 VAL A N 1
ATOM 965 C CA . VAL A 1 122 ? 3.004 7.791 28.073 1.00 84.88 122 VAL A CA 1
ATOM 966 C C . VAL A 1 122 ? 3.321 6.828 29.218 1.00 84.88 122 VAL A C 1
ATOM 968 O O . VAL A 1 122 ? 2.624 5.833 29.401 1.00 84.88 122 VAL A O 1
ATOM 971 N N . ARG A 1 123 ? 4.366 7.118 30.000 1.00 87.81 123 ARG A N 1
ATOM 972 C CA . ARG A 1 123 ? 4.870 6.250 31.087 1.00 87.81 123 ARG A CA 1
ATOM 973 C C . ARG A 1 123 ? 4.484 6.707 32.494 1.00 87.81 123 ARG A C 1
ATOM 975 O O . ARG A 1 123 ? 4.777 6.011 33.463 1.00 87.81 123 ARG A O 1
ATOM 982 N N . GLY A 1 124 ? 3.844 7.866 32.625 1.00 88.38 124 GLY A N 1
ATOM 983 C CA . GLY A 1 124 ? 3.415 8.406 33.913 1.00 88.38 124 GLY A CA 1
ATOM 984 C C . GLY A 1 124 ? 2.700 9.749 33.791 1.00 88.38 124 GLY A C 1
ATOM 985 O O . GLY A 1 124 ? 2.581 10.308 32.702 1.00 88.38 124 GLY A O 1
ATOM 986 N N . GLU A 1 125 ? 2.247 10.285 34.924 1.00 91.62 125 GLU A N 1
ATOM 987 C CA . GLU A 1 125 ? 1.418 11.500 34.987 1.00 91.62 125 GLU A CA 1
ATOM 988 C C . GLU A 1 125 ? 2.089 12.741 34.380 1.00 91.62 125 GLU A C 1
ATOM 990 O O . GLU A 1 125 ? 1.426 13.554 33.734 1.00 91.62 125 GLU A O 1
ATOM 995 N N . GLY A 1 126 ? 3.409 12.882 34.547 1.00 92.94 126 GLY A N 1
ATOM 996 C CA . GLY A 1 126 ? 4.164 13.995 33.967 1.00 92.94 126 GLY A CA 1
ATOM 997 C C . GLY A 1 126 ? 4.140 13.984 32.435 1.00 92.94 126 GLY A C 1
ATOM 998 O O . GLY A 1 126 ? 3.831 15.001 31.817 1.00 92.94 126 GLY A O 1
ATOM 999 N N . GLU A 1 127 ? 4.397 12.820 31.826 1.00 90.31 127 GLU A N 1
ATOM 1000 C CA . GLU A 1 127 ? 4.312 12.625 30.370 1.00 90.31 127 GLU A CA 1
ATOM 1001 C C . GLU A 1 127 ? 2.870 12.737 29.861 1.00 90.31 127 GLU A C 1
ATOM 1003 O O . GLU A 1 127 ? 2.633 13.275 28.781 1.00 90.31 127 GLU A O 1
ATOM 1008 N N . LEU A 1 128 ? 1.893 12.269 30.645 1.00 88.94 128 LEU A N 1
ATOM 1009 C CA . LEU A 1 128 ? 0.477 12.396 30.308 1.00 88.94 128 LEU A CA 1
ATOM 1010 C C . LEU A 1 128 ? 0.071 13.867 30.216 1.00 88.94 128 LEU A C 1
ATOM 1012 O O . LEU A 1 128 ? -0.589 14.279 29.259 1.00 88.94 128 LEU A O 1
ATOM 1016 N N . THR A 1 129 ? 0.489 14.654 31.207 1.00 91.44 129 THR A N 1
ATOM 1017 C CA . THR A 1 129 ? 0.205 16.087 31.281 1.00 91.44 129 THR A CA 1
ATOM 1018 C C . THR A 1 129 ? 0.865 16.812 30.117 1.00 91.44 129 THR A C 1
ATOM 1020 O O . THR A 1 129 ? 0.179 17.516 29.381 1.00 91.44 129 THR A O 1
ATOM 1023 N N . SER A 1 130 ? 2.163 16.590 29.882 1.00 88.88 130 SER A N 1
ATOM 1024 C CA . SER A 1 130 ? 2.881 17.261 28.793 1.00 88.88 130 SER A CA 1
ATOM 1025 C C . SER A 1 130 ? 2.324 16.899 27.414 1.00 88.88 130 SER A C 1
ATOM 1027 O O . SER A 1 130 ? 2.151 17.786 26.579 1.00 88.88 130 SER A O 1
ATOM 1029 N N . THR A 1 131 ? 1.974 15.630 27.191 1.00 86.75 131 THR A N 1
ATOM 1030 C CA . THR A 1 131 ? 1.391 15.154 25.928 1.00 86.75 131 THR A CA 1
ATOM 1031 C C . THR A 1 131 ? -0.000 15.738 25.709 1.00 86.75 131 THR A C 1
ATOM 1033 O O . THR A 1 131 ? -0.311 16.219 24.620 1.00 86.75 131 THR A O 1
ATOM 1036 N N . THR A 1 132 ? -0.833 15.769 26.751 1.00 87.25 132 THR A N 1
ATOM 1037 C CA . THR A 1 132 ? -2.183 16.338 26.658 1.00 87.25 132 THR A CA 1
ATOM 1038 C C . THR A 1 132 ? -2.127 17.845 26.417 1.00 87.25 132 THR A C 1
ATOM 1040 O O . THR A 1 132 ? -2.824 18.334 25.533 1.00 87.25 132 THR A O 1
ATOM 1043 N N . THR A 1 133 ? -1.265 18.579 27.128 1.00 89.00 133 THR A N 1
ATOM 1044 C CA . THR A 1 133 ? -1.011 20.008 26.880 1.00 89.00 133 THR A CA 1
ATOM 1045 C C . THR A 1 133 ? -0.511 20.240 25.458 1.00 89.00 133 THR A C 1
ATOM 1047 O O . THR A 1 133 ? -0.989 21.145 24.783 1.00 89.00 133 THR A O 1
ATOM 1050 N N . HIS A 1 134 ? 0.397 19.402 24.954 1.00 84.56 134 HIS A N 1
ATOM 1051 C CA . HIS A 1 134 ? 0.849 19.503 23.570 1.00 84.56 134 HIS A CA 1
ATOM 1052 C C . HIS A 1 134 ? -0.318 19.338 22.583 1.00 84.56 134 HIS A C 1
ATOM 1054 O O . HIS A 1 134 ? -0.514 20.193 21.722 1.00 84.56 134 HIS A O 1
ATOM 1060 N N . PHE A 1 135 ? -1.147 18.303 22.745 1.00 81.88 135 PHE A N 1
ATOM 1061 C CA . PHE A 1 135 ? -2.295 18.070 21.866 1.00 81.88 135 PHE A CA 1
ATOM 1062 C C . PHE A 1 135 ? -3.336 19.189 21.930 1.00 81.88 135 PHE A C 1
ATOM 1064 O O . PHE A 1 135 ? -3.791 19.659 20.888 1.00 81.88 135 PHE A O 1
ATOM 1071 N N . ARG A 1 136 ? -3.713 19.632 23.133 1.00 86.81 136 ARG A N 1
ATOM 1072 C CA . ARG A 1 136 ? -4.754 20.650 23.323 1.00 86.81 136 ARG A CA 1
ATOM 1073 C C . ARG A 1 136 ? -4.267 22.047 22.958 1.00 86.81 136 ARG A C 1
ATOM 1075 O O . ARG A 1 136 ? -4.896 22.712 22.142 1.00 86.81 136 ARG A O 1
ATOM 1082 N N . ASP A 1 137 ? -3.137 22.465 23.517 1.00 85.88 137 ASP A N 1
ATOM 1083 C CA . ASP A 1 137 ? -2.747 23.876 23.528 1.00 85.88 137 ASP A CA 1
ATOM 1084 C C . ASP A 1 137 ? -1.820 24.223 22.361 1.00 85.88 137 ASP A C 1
ATOM 1086 O O . ASP A 1 137 ? -1.953 25.286 21.757 1.00 85.88 137 ASP A O 1
ATOM 1090 N N . LEU A 1 138 ? -0.883 23.329 22.019 1.00 76.69 138 LEU A N 1
ATOM 1091 C CA . LEU A 1 138 ? 0.068 23.570 20.926 1.00 76.69 138 LEU A CA 1
ATOM 1092 C C . LEU A 1 138 ? -0.493 23.131 19.574 1.00 76.69 138 LEU A C 1
ATOM 1094 O O . LEU A 1 138 ? -0.254 23.788 18.561 1.00 76.69 138 LEU A O 1
ATOM 1098 N N . CYS A 1 139 ? -1.240 22.030 19.556 1.00 72.56 139 CYS A N 1
ATOM 1099 C CA . CYS A 1 139 ? -1.781 21.455 18.331 1.00 72.56 139 CYS A CA 1
ATOM 1100 C C . CYS A 1 139 ? -3.254 21.786 18.067 1.00 72.56 139 CYS A C 1
ATOM 1102 O O . CYS A 1 139 ? -3.723 21.537 16.953 1.00 72.56 139 CYS A O 1
ATOM 1104 N N . GLY A 1 140 ? -3.973 22.331 19.054 1.00 76.31 140 GLY A N 1
ATOM 1105 C CA . GLY A 1 140 ? -5.372 22.734 18.913 1.00 76.31 140 GLY A CA 1
ATOM 1106 C C . GLY A 1 140 ? -6.362 21.576 18.758 1.00 76.31 140 GLY A C 1
ATOM 1107 O O . GLY A 1 140 ? -7.445 21.792 18.223 1.00 76.31 140 GLY A O 1
ATOM 1108 N N . TRP A 1 141 ? -6.012 20.353 19.175 1.00 78.69 141 TRP A N 1
ATOM 1109 C CA . TRP A 1 141 ? -6.911 19.200 19.092 1.00 78.69 141 TRP A CA 1
ATOM 1110 C C . TRP A 1 141 ? -8.074 19.364 20.073 1.00 78.69 141 TRP A C 1
ATOM 1112 O O . TRP A 1 141 ? -7.876 19.352 21.291 1.00 78.69 141 TRP A O 1
ATOM 1122 N N . ASP A 1 142 ? -9.302 19.464 19.570 1.00 79.00 142 ASP A N 1
ATOM 1123 C CA . ASP A 1 142 ? -10.522 19.558 20.385 1.00 79.00 142 ASP A CA 1
ATOM 1124 C C . ASP A 1 142 ? -11.271 18.214 20.504 1.00 79.00 142 ASP A C 1
ATOM 1126 O O . ASP A 1 142 ? -12.106 18.037 21.394 1.00 79.00 142 ASP A O 1
ATOM 1130 N N . GLY A 1 143 ? -10.883 17.215 19.706 1.00 79.38 143 GLY A N 1
ATOM 1131 C CA . GLY A 1 143 ? -11.475 15.881 19.684 1.00 79.38 143 GLY A CA 1
ATOM 1132 C C . GLY A 1 143 ? -11.241 15.029 20.941 1.00 79.38 143 GLY A C 1
ATOM 1133 O O . GLY A 1 143 ? -10.607 15.424 21.927 1.00 79.38 143 GLY A O 1
ATOM 1134 N N . ARG A 1 144 ? -11.766 13.798 20.917 1.00 83.94 144 ARG A N 1
ATOM 1135 C CA . ARG A 1 144 ? -11.502 12.797 21.967 1.00 83.94 144 ARG A CA 1
ATOM 1136 C C . ARG A 1 144 ? -10.068 12.273 21.854 1.00 83.94 144 ARG A C 1
ATOM 1138 O O . ARG A 1 144 ? -9.534 12.171 20.756 1.00 83.94 144 ARG A O 1
ATOM 1145 N N . ILE A 1 145 ? -9.462 11.948 22.994 1.00 83.38 145 ILE A N 1
ATOM 1146 C CA . ILE A 1 145 ? -8.177 11.241 23.071 1.00 83.38 145 ILE A CA 1
ATOM 1147 C C . ILE A 1 145 ? -8.493 9.812 23.499 1.00 83.38 145 ILE A C 1
ATOM 1149 O O . ILE A 1 145 ? -9.221 9.609 24.473 1.00 83.38 145 ILE A O 1
ATOM 1153 N N . VAL A 1 146 ? -7.988 8.836 22.751 1.00 83.88 146 VAL A N 1
ATOM 1154 C CA . VAL A 1 146 ? -8.113 7.420 23.097 1.00 83.88 146 VAL A CA 1
ATOM 1155 C C . VAL A 1 146 ? -6.909 7.037 23.945 1.00 83.88 146 VAL A C 1
ATOM 1157 O O . VAL A 1 146 ? -5.771 7.237 23.532 1.00 83.88 146 VAL A O 1
ATOM 1160 N N . PHE A 1 147 ? -7.168 6.494 25.130 1.00 84.25 147 PHE A N 1
ATOM 1161 C CA . PHE A 1 147 ? -6.143 5.906 25.982 1.00 84.25 147 PHE A CA 1
ATOM 1162 C C . PHE A 1 147 ? -6.236 4.392 25.867 1.00 84.25 147 PHE A C 1
ATOM 1164 O O . PHE A 1 147 ? -7.301 3.817 26.089 1.00 84.25 147 PHE A O 1
ATOM 1171 N N . GLN A 1 148 ? -5.121 3.764 25.517 1.00 85.06 148 GLN A N 1
ATOM 1172 C CA . GLN A 1 148 ? -4.999 2.320 25.392 1.00 85.06 148 GLN A CA 1
ATOM 1173 C C . GLN A 1 148 ? -3.832 1.847 26.253 1.00 85.06 148 GLN A C 1
ATOM 1175 O O . GLN A 1 148 ? -2.810 2.529 26.356 1.00 85.06 148 GLN A O 1
ATOM 1180 N N . GLU A 1 149 ? -3.993 0.687 26.885 1.00 87.00 149 GLU A N 1
ATOM 1181 C CA . GLU A 1 149 ? -2.896 0.026 27.583 1.00 87.00 149 GLU A CA 1
ATOM 1182 C C . GLU A 1 149 ? -1.783 -0.344 26.593 1.00 87.00 149 GLU A C 1
ATOM 1184 O O . GLU A 1 149 ? -2.044 -0.827 25.490 1.00 87.00 149 GLU A O 1
ATOM 1189 N N . PHE A 1 150 ? -0.530 -0.128 26.992 1.00 86.50 150 PHE A N 1
ATOM 1190 C CA . PHE A 1 150 ? 0.609 -0.590 26.211 1.00 86.50 150 PHE A CA 1
ATOM 1191 C C . PHE A 1 150 ? 0.698 -2.116 26.288 1.00 86.50 150 PHE A C 1
ATOM 1193 O O . PHE A 1 150 ? 0.841 -2.669 27.374 1.00 86.50 150 PHE A O 1
ATOM 1200 N N . ILE A 1 151 ? 0.658 -2.789 25.139 1.00 88.25 151 ILE A N 1
ATOM 1201 C CA . ILE A 1 151 ? 0.700 -4.252 25.057 1.00 88.25 151 ILE A CA 1
ATOM 1202 C C . ILE A 1 151 ? 2.169 -4.705 24.955 1.00 88.25 151 ILE A C 1
ATOM 1204 O O . ILE A 1 151 ? 2.801 -4.483 23.918 1.00 88.25 151 ILE A O 1
ATOM 1208 N N . PRO A 1 152 ? 2.754 -5.328 25.999 1.00 85.94 152 PRO A N 1
ATOM 1209 C CA . PRO A 1 152 ? 4.133 -5.796 25.951 1.00 85.94 152 PRO A CA 1
ATOM 1210 C C . PRO A 1 152 ? 4.256 -7.127 25.195 1.00 85.94 152 PRO A C 1
ATOM 1212 O O . PRO A 1 152 ? 3.288 -7.863 25.014 1.00 85.94 152 PRO A O 1
ATOM 1215 N N . GLY A 1 153 ? 5.485 -7.476 24.805 1.00 89.50 153 GLY A N 1
ATOM 1216 C CA . GLY A 1 153 ? 5.788 -8.811 24.274 1.00 89.50 153 GLY A CA 1
ATOM 1217 C C . GLY A 1 153 ? 5.250 -9.080 22.866 1.00 89.50 153 GLY A C 1
ATOM 1218 O O . GLY A 1 153 ? 4.999 -10.236 22.526 1.00 89.50 153 GLY A O 1
ATOM 1219 N N . VAL A 1 154 ? 5.079 -8.032 22.054 1.00 90.12 154 VAL A N 1
ATOM 1220 C CA . VAL A 1 154 ? 4.705 -8.145 20.637 1.00 90.12 154 VAL A CA 1
ATOM 1221 C C . VAL A 1 154 ? 5.746 -8.973 19.881 1.00 90.12 154 VAL A C 1
ATOM 1223 O O . VAL A 1 154 ? 6.939 -8.673 19.926 1.00 90.12 154 VAL A O 1
ATOM 1226 N N . LYS A 1 155 ? 5.285 -10.021 19.195 1.00 92.38 155 LYS A N 1
ATOM 1227 C CA . LYS A 1 155 ? 6.093 -10.884 18.321 1.00 92.38 155 LYS A CA 1
ATOM 1228 C C . LYS A 1 155 ? 5.948 -10.494 16.861 1.00 92.38 155 LYS A C 1
ATOM 1230 O O . LYS A 1 155 ? 6.937 -10.441 16.139 1.00 92.38 155 LYS A O 1
ATOM 1235 N N . GLU A 1 156 ? 4.714 -10.229 16.445 1.00 92.25 156 GLU A N 1
ATOM 1236 C CA . GLU A 1 156 ? 4.365 -9.891 15.070 1.00 92.25 156 GLU A CA 1
ATOM 1237 C C . GLU A 1 156 ? 3.282 -8.810 15.052 1.00 92.25 156 GLU A C 1
ATOM 1239 O O . GLU A 1 156 ? 2.441 -8.739 15.954 1.00 92.25 156 GLU A O 1
ATOM 1244 N N . VAL A 1 157 ? 3.305 -7.994 13.996 1.00 91.56 157 VAL A N 1
ATOM 1245 C CA . VAL A 1 157 ? 2.289 -6.978 13.692 1.00 91.56 157 VAL A CA 1
ATOM 1246 C C . VAL A 1 157 ? 1.795 -7.190 12.256 1.00 91.56 157 VAL A C 1
ATOM 1248 O O . VAL A 1 157 ? 2.220 -6.473 11.343 1.00 91.56 157 VAL A O 1
ATOM 1251 N N . PRO A 1 158 ? 1.004 -8.249 12.001 1.00 95.62 158 PRO A N 1
ATOM 1252 C CA . PRO A 1 158 ? 0.369 -8.438 10.709 1.00 95.62 158 PRO A CA 1
ATOM 1253 C C . PRO A 1 158 ? -0.761 -7.430 10.467 1.00 95.62 158 PRO A C 1
ATOM 1255 O O . PRO A 1 158 ? -1.589 -7.169 11.348 1.00 95.62 158 PRO A O 1
ATOM 1258 N N . SER A 1 159 ? -0.831 -6.948 9.229 1.00 95.88 159 SER A N 1
ATOM 1259 C CA . SER A 1 159 ? -1.928 -6.135 8.707 1.00 95.88 159 SER A CA 1
ATOM 1260 C C . SER A 1 159 ? -2.706 -6.967 7.688 1.00 95.88 159 SER A C 1
ATOM 1262 O O . SER A 1 159 ? -2.153 -7.500 6.726 1.00 95.88 159 SER A O 1
ATOM 1264 N N . PHE A 1 160 ? -4.004 -7.127 7.922 1.00 97.44 160 PHE A N 1
ATOM 1265 C CA . PHE A 1 160 ? -4.891 -7.991 7.148 1.00 97.44 160 PHE A CA 1
ATOM 1266 C C . PHE A 1 160 ? -5.824 -7.134 6.310 1.00 97.44 160 PHE A C 1
ATOM 1268 O O . PHE A 1 160 ? -6.458 -6.228 6.848 1.00 97.44 160 PHE A O 1
ATOM 1275 N N . GLN A 1 161 ? -5.952 -7.430 5.018 1.00 97.81 161 GLN A N 1
ATOM 1276 C CA . GLN A 1 161 ? -6.779 -6.643 4.114 1.00 97.81 161 GLN A CA 1
ATOM 1277 C C . GLN A 1 161 ? -7.781 -7.498 3.339 1.00 97.81 161 GLN A C 1
ATOM 1279 O O . GLN A 1 161 ? -7.445 -8.506 2.709 1.00 97.81 161 GLN A O 1
ATOM 1284 N N . PHE A 1 162 ? -9.027 -7.035 3.317 1.00 97.38 162 PHE A N 1
ATOM 1285 C CA . PHE A 1 162 ? -10.079 -7.579 2.469 1.00 97.38 162 PHE A CA 1
ATOM 1286 C C . PHE A 1 162 ? -10.924 -6.465 1.854 1.00 97.38 162 PHE A C 1
ATOM 1288 O O . PHE A 1 162 ? -11.041 -5.372 2.395 1.00 97.38 162 PHE A O 1
ATOM 1295 N N . HIS A 1 163 ? -11.537 -6.755 0.714 1.00 97.00 163 HIS A N 1
ATOM 1296 C CA . HIS A 1 163 ? -12.604 -5.944 0.148 1.00 97.00 163 HIS A CA 1
ATOM 1297 C C . HIS A 1 163 ? -13.960 -6.507 0.571 1.00 97.00 163 HIS A C 1
ATOM 1299 O O . HIS A 1 163 ? -14.219 -7.699 0.393 1.00 97.00 163 HIS A O 1
ATOM 1305 N N . LEU A 1 164 ? -14.828 -5.647 1.091 1.00 96.81 164 LEU A N 1
ATOM 1306 C CA . LEU A 1 164 ? -16.208 -5.930 1.458 1.00 96.81 164 LEU A CA 1
ATOM 1307 C C . LEU A 1 164 ? -17.146 -5.297 0.436 1.00 96.81 164 LEU A C 1
ATOM 1309 O O . LEU A 1 164 ? -17.223 -4.078 0.358 1.00 96.81 164 LEU A O 1
ATOM 1313 N N . SER A 1 165 ? -17.890 -6.105 -0.311 1.00 95.75 165 SER A N 1
ATOM 1314 C CA . SER A 1 165 ? -18.895 -5.574 -1.239 1.00 95.75 165 SER A CA 1
ATOM 1315 C C . SER A 1 165 ? -20.203 -5.183 -0.546 1.00 95.75 165 SER A C 1
ATOM 1317 O O . SER A 1 165 ? -20.492 -5.646 0.562 1.00 95.75 165 SER A O 1
ATOM 1319 N N . LYS A 1 166 ? -21.057 -4.413 -1.233 1.00 94.12 166 LYS A N 1
ATOM 1320 C CA . LYS A 1 166 ? -22.416 -4.064 -0.773 1.00 94.12 166 LYS A CA 1
ATOM 1321 C C . LYS A 1 166 ? -23.293 -5.288 -0.537 1.00 94.12 166 LYS A C 1
ATOM 1323 O O . LYS A 1 166 ? -24.179 -5.247 0.311 1.00 94.12 166 LYS A O 1
ATOM 1328 N N . SER A 1 167 ? -23.064 -6.372 -1.281 1.00 95.12 167 SER A N 1
ATOM 1329 C CA . SER A 1 167 ? -23.789 -7.636 -1.094 1.00 95.12 167 SER A CA 1
ATOM 1330 C C . SER A 1 167 ? -23.335 -8.405 0.154 1.00 95.12 167 SER A C 1
ATOM 1332 O O . SER A 1 167 ? -23.998 -9.352 0.575 1.00 95.12 167 SER A O 1
ATOM 1334 N N . GLY A 1 168 ? -22.204 -8.014 0.751 1.00 94.62 168 GLY A N 1
ATOM 1335 C CA . GLY A 1 168 ? -21.551 -8.734 1.838 1.00 94.62 168 GLY A CA 1
ATOM 1336 C C . GLY A 1 168 ? -20.598 -9.841 1.372 1.00 94.62 168 GLY A C 1
ATOM 1337 O O . GLY A 1 168 ? -20.063 -10.564 2.218 1.00 94.62 168 GLY A O 1
ATOM 1338 N N . GLU A 1 169 ? -20.350 -9.994 0.066 1.00 96.00 169 GLU A N 1
ATOM 1339 C CA . GLU A 1 169 ? -19.242 -10.817 -0.440 1.00 96.00 169 GLU A CA 1
ATOM 1340 C C . GLU A 1 169 ? -17.909 -10.199 -0.002 1.00 96.00 169 GLU A C 1
ATOM 1342 O O . GLU A 1 169 ? -17.718 -8.984 -0.112 1.00 96.00 169 GLU A O 1
ATOM 1347 N N . MET A 1 170 ? -16.995 -11.045 0.479 1.00 95.75 170 MET A N 1
ATOM 1348 C CA . MET A 1 170 ? -15.635 -10.648 0.825 1.00 95.75 170 MET A CA 1
ATOM 1349 C C . MET A 1 170 ? -14.644 -11.189 -0.195 1.00 95.75 170 MET A C 1
ATOM 1351 O O . MET A 1 170 ? -14.669 -12.372 -0.530 1.00 95.75 170 MET A O 1
ATOM 1355 N N . PHE A 1 171 ? -13.712 -10.340 -0.606 1.00 95.88 171 PHE A N 1
ATOM 1356 C CA . PHE A 1 171 ? -12.518 -10.744 -1.328 1.00 95.88 171 PHE A CA 1
ATOM 1357 C C . PHE A 1 171 ? -11.299 -10.509 -0.440 1.00 95.88 171 PHE A C 1
ATOM 1359 O O . PHE A 1 171 ? -10.976 -9.370 -0.112 1.00 95.88 171 PHE A O 1
ATOM 1366 N N . TRP A 1 172 ? -10.620 -11.585 -0.043 1.00 97.00 172 TRP A N 1
ATOM 1367 C CA . TRP A 1 172 ? -9.377 -11.481 0.716 1.00 97.00 172 TRP A CA 1
ATOM 1368 C C . TRP A 1 172 ? -8.252 -10.981 -0.190 1.00 97.00 172 TRP A C 1
ATOM 1370 O O . TRP A 1 172 ? -7.882 -11.664 -1.154 1.00 97.00 172 TRP A O 1
ATOM 1380 N N . VAL A 1 173 ? -7.733 -9.791 0.114 1.00 97.19 173 VAL A N 1
ATOM 1381 C CA . VAL A 1 173 ? -6.650 -9.171 -0.654 1.00 97.19 173 VAL A CA 1
ATOM 1382 C C . VAL A 1 173 ? -5.326 -9.800 -0.240 1.00 97.19 173 VAL A C 1
ATOM 1384 O O . VAL A 1 173 ? -4.611 -10.318 -1.098 1.00 97.19 173 VAL A O 1
ATOM 1387 N N . GLY A 1 174 ? -5.055 -9.841 1.066 1.00 97.12 174 GLY A N 1
ATOM 1388 C CA . GLY A 1 174 ? -3.888 -10.510 1.629 1.00 97.12 174 GLY A CA 1
ATOM 1389 C C . GLY A 1 174 ? -3.506 -9.995 3.014 1.00 97.12 174 GLY A C 1
ATOM 1390 O O . GLY A 1 174 ? -4.226 -9.208 3.625 1.00 97.12 174 GLY A O 1
ATOM 1391 N N . THR A 1 175 ? -2.352 -10.452 3.480 1.00 97.75 175 THR A N 1
ATOM 1392 C CA . THR A 1 175 ? -1.733 -10.110 4.758 1.00 97.75 175 THR A CA 1
ATOM 1393 C C . THR A 1 175 ? -0.300 -9.657 4.517 1.00 97.75 175 THR A C 1
ATOM 1395 O O . THR A 1 175 ? 0.463 -10.356 3.840 1.00 97.75 175 THR A O 1
ATOM 1398 N N . THR A 1 176 ? 0.065 -8.521 5.098 1.00 97.12 176 THR A N 1
ATOM 1399 C CA . THR A 1 176 ? 1.445 -8.043 5.216 1.00 97.12 176 THR A CA 1
ATOM 1400 C C . THR A 1 176 ? 1.924 -8.154 6.660 1.00 97.12 176 THR A C 1
ATOM 1402 O O . THR A 1 176 ? 1.128 -8.258 7.591 1.00 97.12 176 THR A O 1
ATOM 1405 N N . HIS A 1 177 ? 3.238 -8.089 6.851 1.00 95.00 177 HIS A N 1
ATOM 1406 C CA . HIS A 1 177 ? 3.874 -7.908 8.152 1.00 95.00 177 HIS A CA 1
ATOM 1407 C C . HIS A 1 177 ? 4.647 -6.602 8.160 1.00 95.00 177 HIS A C 1
ATOM 1409 O O . HIS A 1 177 ? 5.550 -6.415 7.338 1.00 95.00 177 HIS A O 1
ATOM 1415 N N . GLY A 1 178 ? 4.316 -5.722 9.102 1.00 89.06 178 GLY A N 1
ATOM 1416 C CA . GLY A 1 178 ? 5.040 -4.473 9.287 1.00 89.06 178 GLY A CA 1
ATOM 1417 C C . GLY A 1 178 ? 6.463 -4.712 9.797 1.00 89.06 178 GLY A C 1
ATOM 1418 O O . GLY A 1 178 ? 6.687 -5.452 10.756 1.00 89.06 178 GLY A O 1
ATOM 1419 N N . LYS A 1 179 ? 7.433 -4.048 9.170 1.00 86.75 179 LYS A N 1
ATOM 1420 C CA . LYS A 1 179 ? 8.797 -3.879 9.674 1.00 86.75 179 LYS A CA 1
ATOM 1421 C C . LYS A 1 179 ? 8.949 -2.472 10.225 1.00 86.75 179 LYS A C 1
ATOM 1423 O O . LYS A 1 179 ? 8.567 -1.498 9.572 1.00 86.75 179 LYS A O 1
ATOM 1428 N N . PHE A 1 180 ? 9.568 -2.380 11.396 1.00 84.19 180 PHE A N 1
ATOM 1429 C CA . PHE A 1 180 ? 9.716 -1.134 12.133 1.00 84.19 180 PHE A CA 1
ATOM 1430 C C . PHE A 1 180 ? 11.177 -0.891 12.523 1.00 84.19 180 PHE A C 1
ATOM 1432 O O . PHE A 1 180 ? 11.875 -1.819 12.931 1.00 84.19 180 PHE A O 1
ATOM 1439 N N . ASP A 1 181 ? 11.614 0.362 12.422 1.00 80.50 181 ASP A N 1
ATOM 1440 C CA . ASP A 1 181 ? 12.826 0.884 13.056 1.00 80.50 181 ASP A CA 1
ATOM 1441 C C . ASP A 1 181 ? 12.404 1.786 14.224 1.00 80.50 181 ASP A C 1
ATOM 1443 O O . ASP A 1 181 ? 11.877 2.889 14.041 1.00 80.50 181 ASP A O 1
ATOM 1447 N N . GLY A 1 182 ? 12.519 1.265 15.446 1.00 80.69 182 GLY A N 1
ATOM 1448 C CA . GLY A 1 182 ? 11.870 1.859 16.612 1.00 80.69 182 GLY A CA 1
ATOM 1449 C C . GLY A 1 182 ? 10.348 1.905 16.433 1.00 80.69 182 GLY A C 1
ATOM 1450 O O . GLY A 1 182 ? 9.702 0.866 16.343 1.00 80.69 182 GLY A O 1
ATOM 1451 N N . LEU A 1 183 ? 9.777 3.113 16.390 1.00 74.69 183 LEU A N 1
ATOM 1452 C CA . LEU A 1 183 ? 8.344 3.342 16.137 1.00 74.69 183 LEU A CA 1
ATOM 1453 C C . LEU A 1 183 ? 8.046 3.737 14.682 1.00 74.69 183 LEU A C 1
ATOM 1455 O O . LEU A 1 183 ? 6.895 4.004 14.342 1.00 74.69 183 LEU A O 1
ATOM 1459 N N . LYS A 1 184 ? 9.065 3.813 13.819 1.00 77.06 184 LYS A N 1
ATOM 1460 C CA . LYS A 1 184 ? 8.889 4.163 12.411 1.00 77.06 184 LYS A CA 1
ATOM 1461 C C . LYS A 1 184 ? 8.600 2.900 11.613 1.00 77.06 184 LYS A C 1
ATOM 1463 O O . LYS A 1 184 ? 9.434 2.003 11.568 1.00 77.06 184 LYS A O 1
ATOM 1468 N N . TRP A 1 185 ? 7.454 2.849 10.946 1.00 82.50 185 TRP A N 1
ATOM 1469 C CA . TRP A 1 185 ? 7.183 1.830 9.935 1.00 82.50 185 TRP A CA 1
ATOM 1470 C C . TRP A 1 185 ? 8.068 2.081 8.707 1.00 82.50 185 TRP A C 1
ATOM 1472 O O . TRP A 1 185 ? 8.118 3.202 8.200 1.00 82.50 185 TRP A O 1
ATOM 1482 N N . ILE A 1 186 ? 8.811 1.066 8.268 1.00 85.00 186 ILE A N 1
ATOM 1483 C CA . ILE A 1 186 ? 9.812 1.196 7.193 1.00 85.00 186 ILE A CA 1
ATOM 1484 C C . ILE A 1 186 ? 9.532 0.289 5.997 1.00 85.00 186 ILE A C 1
ATOM 1486 O O . ILE A 1 186 ? 9.971 0.582 4.885 1.00 85.00 186 ILE A O 1
ATOM 1490 N N . ALA A 1 187 ? 8.821 -0.817 6.212 1.00 91.50 187 ALA A N 1
ATOM 1491 C CA . ALA A 1 187 ? 8.459 -1.725 5.142 1.00 91.50 187 ALA A CA 1
ATOM 1492 C C . ALA A 1 187 ? 7.278 -2.615 5.528 1.00 91.50 187 ALA A C 1
ATOM 1494 O O . ALA A 1 187 ? 7.022 -2.856 6.706 1.00 91.50 187 ALA A O 1
ATOM 1495 N N . ALA A 1 188 ? 6.638 -3.183 4.517 1.00 94.50 188 ALA A N 1
ATOM 1496 C CA . ALA A 1 188 ? 5.727 -4.308 4.649 1.00 94.50 188 ALA A CA 1
ATOM 1497 C C . ALA A 1 188 ? 6.293 -5.515 3.930 1.00 94.50 188 ALA A C 1
ATOM 1499 O O . ALA A 1 188 ? 6.712 -5.391 2.784 1.00 94.50 188 ALA A O 1
ATOM 1500 N N . THR A 1 189 ? 6.287 -6.681 4.566 1.00 97.31 189 THR A N 1
ATOM 1501 C CA . THR A 1 189 ? 6.708 -7.932 3.927 1.00 97.31 189 THR A CA 1
ATOM 1502 C C . THR A 1 189 ? 5.552 -8.886 3.728 1.00 97.31 189 THR A C 1
ATOM 1504 O O . THR A 1 189 ? 4.627 -8.919 4.532 1.00 97.31 189 THR A O 1
ATOM 1507 N N . VAL A 1 190 ? 5.639 -9.705 2.688 1.00 98.31 190 VAL A N 1
ATOM 1508 C CA . VAL A 1 190 ? 4.669 -10.752 2.386 1.00 98.31 190 VAL A CA 1
ATOM 1509 C C . VAL A 1 190 ? 5.413 -12.068 2.211 1.00 98.31 190 VAL A C 1
ATOM 1511 O O . VAL A 1 190 ? 6.327 -12.174 1.392 1.00 98.31 190 VAL A O 1
ATOM 1514 N N . ASP A 1 191 ? 4.984 -13.083 2.958 1.00 97.88 191 ASP A N 1
ATOM 1515 C CA . ASP A 1 191 ? 5.190 -14.486 2.604 1.00 97.88 191 ASP A CA 1
ATOM 1516 C C . ASP A 1 191 ? 3.869 -15.012 2.037 1.00 97.88 191 ASP A C 1
ATOM 1518 O O . ASP A 1 191 ? 2.875 -15.200 2.751 1.00 97.88 191 ASP A O 1
ATOM 1522 N N . TRP A 1 192 ? 3.841 -15.223 0.722 1.00 97.38 192 TRP A N 1
ATOM 1523 C CA . TRP A 1 192 ? 2.632 -15.650 0.030 1.00 97.38 192 TRP A CA 1
ATOM 1524 C C . TRP A 1 192 ? 2.204 -17.070 0.429 1.00 97.38 192 TRP A C 1
ATOM 1526 O O . TRP A 1 192 ? 1.047 -17.446 0.249 1.00 97.38 192 TRP A O 1
ATOM 1536 N N . ARG A 1 193 ? 3.112 -17.879 0.990 1.00 97.12 193 ARG A N 1
ATOM 1537 C CA . ARG A 1 193 ? 2.816 -19.257 1.411 1.00 97.12 193 ARG A CA 1
ATOM 1538 C C . ARG A 1 193 ? 1.962 -19.304 2.677 1.00 97.12 193 ARG A C 1
ATOM 1540 O O . ARG A 1 193 ? 1.299 -20.307 2.903 1.00 97.12 193 ARG A O 1
ATOM 1547 N N . LYS A 1 194 ? 1.944 -18.226 3.466 1.00 97.19 194 LYS A N 1
ATOM 1548 C CA . LYS A 1 194 ? 1.242 -18.157 4.758 1.00 97.19 194 LYS A CA 1
ATOM 1549 C C . LYS A 1 194 ? -0.122 -17.466 4.702 1.00 97.19 194 LYS A C 1
ATOM 1551 O O . LYS A 1 194 ? -0.785 -17.329 5.723 1.00 97.19 194 LYS A O 1
ATOM 1556 N N . GLN A 1 195 ? -0.555 -17.005 3.530 1.00 97.31 195 GLN A N 1
ATOM 1557 C CA . GLN A 1 195 ? -1.746 -16.154 3.405 1.00 97.31 195 GLN A CA 1
ATOM 1558 C C . GLN A 1 195 ? -3.031 -16.841 3.889 1.00 97.31 195 GLN A C 1
ATOM 1560 O O . GLN A 1 195 ? -3.859 -16.204 4.535 1.00 97.31 195 GLN A O 1
ATOM 1565 N N . GLU A 1 196 ? -3.194 -18.135 3.602 1.00 96.88 196 GLU A N 1
ATOM 1566 C CA . GLU A 1 196 ? -4.361 -18.906 4.052 1.00 96.88 196 GLU A CA 1
ATOM 1567 C C . GLU A 1 196 ? -4.331 -19.149 5.563 1.00 96.88 196 GLU A C 1
ATOM 1569 O O . GLU A 1 196 ? -5.332 -18.910 6.231 1.00 96.88 196 GLU A O 1
ATOM 1574 N N . GLU A 1 197 ? -3.169 -19.519 6.109 1.00 97.25 197 GLU A N 1
ATOM 1575 C CA . GLU A 1 197 ? -2.965 -19.700 7.551 1.00 97.25 197 GLU A CA 1
ATOM 1576 C C . GLU A 1 197 ? -3.326 -18.427 8.329 1.00 97.25 197 GLU A C 1
ATOM 1578 O O . GLU A 1 197 ? -4.123 -18.469 9.266 1.00 97.25 197 GLU A O 1
ATOM 1583 N N . TYR A 1 198 ? -2.797 -17.275 7.904 1.00 97.38 198 TYR A N 1
ATOM 1584 C CA . TYR A 1 198 ? -3.077 -15.995 8.552 1.00 97.38 198 TYR A CA 1
ATOM 1585 C C . TYR A 1 198 ? -4.540 -15.581 8.428 1.00 97.38 198 TYR A C 1
ATOM 1587 O O . TYR A 1 198 ? -5.104 -15.092 9.406 1.00 97.38 198 TYR A O 1
ATOM 1595 N N . ARG A 1 199 ? -5.167 -15.785 7.262 1.00 96.94 199 ARG A N 1
ATOM 1596 C CA . ARG A 1 199 ? -6.599 -15.521 7.073 1.00 96.94 199 ARG A CA 1
ATOM 1597 C C . ARG A 1 199 ? -7.429 -16.325 8.070 1.00 96.94 199 ARG A C 1
ATOM 1599 O O . ARG A 1 199 ? -8.283 -15.759 8.749 1.00 96.94 199 ARG A O 1
ATOM 1606 N N . ASP A 1 200 ? -7.174 -17.624 8.167 1.00 97.50 200 ASP A N 1
ATOM 1607 C CA . ASP A 1 200 ? -7.964 -18.527 9.002 1.00 97.50 200 ASP A CA 1
ATOM 1608 C C . ASP A 1 200 ? -7.761 -18.219 10.498 1.00 97.50 200 ASP A C 1
ATOM 1610 O O . ASP A 1 200 ? -8.713 -18.253 11.279 1.00 97.50 200 ASP A O 1
ATOM 1614 N N . LEU A 1 201 ? -6.552 -17.806 10.891 1.00 96.62 201 LEU A N 1
ATOM 1615 C CA . LEU A 1 201 ? -6.198 -17.460 12.271 1.00 96.62 201 LEU A CA 1
ATOM 1616 C C . LEU A 1 201 ? -6.966 -16.255 12.847 1.00 96.62 201 LEU A C 1
ATOM 1618 O O . LEU A 1 201 ? -7.147 -16.161 14.069 1.00 96.62 201 LEU A O 1
ATOM 1622 N N . VAL A 1 202 ? -7.401 -15.325 11.993 1.00 97.25 202 VAL A N 1
ATOM 1623 C CA . VAL A 1 202 ? -8.140 -14.113 12.397 1.00 97.25 202 VAL A CA 1
ATOM 1624 C C . VAL A 1 202 ? -9.608 -14.119 11.976 1.00 97.25 202 VAL A C 1
ATOM 1626 O O . VAL A 1 202 ? -10.341 -13.196 12.337 1.00 97.25 202 VAL A O 1
ATOM 1629 N N . HIS A 1 203 ? -10.052 -15.148 11.247 1.00 96.88 203 HIS A N 1
ATOM 1630 C CA . HIS A 1 203 ? -11.358 -15.170 10.593 1.00 96.88 203 HIS A CA 1
ATOM 1631 C C . HIS A 1 203 ? -12.524 -14.986 11.575 1.00 96.88 203 HIS A C 1
ATOM 1633 O O . HIS A 1 203 ? -13.282 -14.020 11.477 1.00 96.88 203 HIS A O 1
ATOM 1639 N N . GLU A 1 204 ? -12.648 -15.895 12.544 1.00 97.00 204 GLU A N 1
ATOM 1640 C CA . GLU A 1 204 ? -13.782 -15.908 13.478 1.00 97.00 204 GLU A CA 1
ATOM 1641 C C . GLU A 1 204 ? -13.747 -14.726 14.452 1.00 97.00 204 GLU A C 1
ATOM 1643 O O . GLU A 1 204 ? -14.762 -14.077 14.700 1.00 97.00 204 GLU A O 1
ATOM 1648 N N . GLU A 1 205 ? -12.566 -14.438 14.997 1.00 96.56 205 GLU A N 1
ATOM 1649 C CA . GLU A 1 205 ? -12.392 -13.487 16.097 1.00 96.56 205 GLU A CA 1
ATOM 1650 C C . GLU A 1 205 ? -12.415 -12.027 15.634 1.00 96.56 205 GLU A C 1
ATOM 1652 O O . GLU A 1 205 ? -12.959 -11.171 16.330 1.00 96.56 205 GLU A O 1
ATOM 1657 N N . PHE A 1 206 ? -11.865 -11.740 14.450 1.00 97.50 206 PHE A N 1
ATOM 1658 C CA . PHE A 1 206 ? -11.719 -10.374 13.948 1.00 97.50 206 PHE A CA 1
ATOM 1659 C C . PHE A 1 206 ? -12.461 -10.164 12.630 1.00 97.50 206 PHE A C 1
ATOM 1661 O O . PHE A 1 206 ? -13.281 -9.251 12.530 1.00 97.50 206 PHE A O 1
ATOM 1668 N N . THR A 1 207 ? -12.238 -11.009 11.619 1.00 97.19 207 THR A N 1
ATOM 1669 C CA . THR A 1 207 ? -12.781 -10.762 10.273 1.00 97.19 207 THR A CA 1
ATOM 1670 C C . THR A 1 207 ? -14.308 -10.746 10.250 1.00 97.19 207 THR A C 1
ATOM 1672 O O . THR A 1 207 ? -14.883 -9.828 9.671 1.00 97.19 207 THR A O 1
ATOM 1675 N N . ILE A 1 208 ? -14.994 -11.695 10.897 1.00 96.69 208 ILE A N 1
ATOM 1676 C CA . ILE A 1 208 ? -16.468 -11.729 10.908 1.00 96.69 208 ILE A CA 1
ATOM 1677 C C . ILE A 1 208 ? -17.072 -10.491 11.607 1.00 96.69 208 ILE A C 1
ATOM 1679 O O . ILE A 1 208 ? -17.938 -9.843 11.005 1.00 96.69 208 ILE A O 1
ATOM 1683 N N . PRO A 1 209 ? -16.651 -10.096 12.827 1.00 96.38 209 PRO A N 1
ATOM 1684 C CA . PRO A 1 209 ? -17.133 -8.860 13.448 1.00 96.38 209 PRO A CA 1
ATOM 1685 C C . PRO A 1 209 ? -16.855 -7.604 12.612 1.00 96.38 209 PRO A C 1
ATOM 1687 O O . PRO A 1 209 ? -17.759 -6.785 12.419 1.00 96.38 209 PRO A O 1
ATOM 1690 N N . ILE A 1 210 ? -15.636 -7.480 12.070 1.00 96.56 210 ILE A N 1
ATOM 1691 C CA . ILE A 1 210 ? -15.208 -6.342 11.240 1.00 96.56 210 ILE A CA 1
ATOM 1692 C C . ILE A 1 210 ? -15.922 -6.336 9.890 1.00 96.56 210 ILE A C 1
ATOM 1694 O O . ILE A 1 210 ? -16.112 -5.281 9.311 1.00 96.56 210 ILE A O 1
ATOM 1698 N N . LYS A 1 211 ? -16.368 -7.476 9.373 1.00 95.44 211 LYS A N 1
ATOM 1699 C CA . LYS A 1 211 ? -17.252 -7.526 8.208 1.00 95.44 211 LYS A CA 1
ATOM 1700 C C . LYS A 1 211 ? -18.645 -7.006 8.564 1.00 95.44 211 LYS A C 1
ATOM 1702 O O . LYS A 1 211 ? -19.201 -6.153 7.875 1.00 95.44 211 LYS A O 1
ATOM 1707 N N . ASN A 1 212 ? -19.230 -7.548 9.629 1.00 95.75 212 ASN A N 1
ATOM 1708 C CA . ASN A 1 212 ? -20.643 -7.353 9.944 1.00 95.75 212 ASN A CA 1
ATOM 1709 C C . ASN A 1 212 ? -20.954 -5.925 10.402 1.00 95.75 212 ASN A C 1
ATOM 1711 O O . ASN A 1 212 ? -21.997 -5.381 10.036 1.00 95.75 212 ASN A O 1
ATOM 1715 N N . TYR A 1 213 ? -20.079 -5.313 11.204 1.00 95.44 213 TYR A N 1
ATOM 1716 C CA . TYR A 1 213 ? -20.344 -3.989 11.764 1.00 95.44 213 TYR A CA 1
ATOM 1717 C C . TYR A 1 213 ? -20.340 -2.871 10.702 1.00 95.44 213 TYR A C 1
ATOM 1719 O O . TYR A 1 213 ? -21.352 -2.174 10.602 1.00 95.44 213 TYR A O 1
ATOM 1727 N N . PRO A 1 214 ? -19.299 -2.691 9.867 1.00 92.31 214 PRO A N 1
ATOM 1728 C CA . PRO A 1 214 ? -19.293 -1.703 8.792 1.00 92.31 214 PRO A CA 1
ATOM 1729 C C . PRO A 1 214 ? -20.411 -1.952 7.779 1.00 92.31 214 PRO A C 1
ATOM 1731 O O . PRO A 1 214 ? -21.127 -1.005 7.460 1.00 92.31 214 PRO A O 1
ATOM 1734 N N . LEU A 1 215 ? -20.650 -3.208 7.368 1.00 93.75 215 LEU A N 1
ATOM 1735 C CA . LEU A 1 215 ? -21.729 -3.537 6.427 1.00 93.75 215 LEU A CA 1
ATOM 1736 C C . LEU A 1 215 ? -23.098 -3.097 6.956 1.00 93.75 215 LEU A C 1
ATOM 1738 O O . LEU A 1 215 ? -23.864 -2.440 6.253 1.00 93.75 215 LEU A O 1
ATOM 1742 N N . LYS A 1 216 ? -23.395 -3.402 8.227 1.00 95.62 216 LYS A N 1
ATOM 1743 C CA . LYS A 1 216 ? -24.639 -2.980 8.890 1.00 95.62 216 LYS A CA 1
ATOM 1744 C C . LYS A 1 216 ? -24.789 -1.455 8.939 1.00 95.62 216 LYS A C 1
ATOM 1746 O O . LYS A 1 216 ? -25.911 -0.959 8.946 1.00 95.62 216 LYS A O 1
ATOM 1751 N N . ASN A 1 217 ? -23.677 -0.725 8.977 1.00 95.19 217 ASN A N 1
ATOM 1752 C CA . ASN A 1 217 ? -23.642 0.737 8.973 1.00 95.19 217 ASN A CA 1
ATOM 1753 C C . ASN A 1 217 ? -23.484 1.333 7.557 1.00 95.19 217 ASN A C 1
ATOM 1755 O O . ASN A 1 217 ? -23.225 2.527 7.424 1.00 95.19 217 ASN A O 1
ATOM 1759 N N . GLY A 1 218 ? -23.662 0.527 6.504 1.00 93.25 218 GLY A N 1
ATOM 1760 C CA . GLY A 1 218 ? -23.668 0.975 5.110 1.00 93.25 218 GLY A CA 1
ATOM 1761 C C . GLY A 1 218 ? -22.288 1.135 4.469 1.00 93.25 218 GLY A C 1
ATOM 1762 O O . GLY A 1 218 ? -22.207 1.631 3.346 1.00 93.25 218 GLY A O 1
ATOM 1763 N N . TYR A 1 219 ? -21.214 0.723 5.145 1.00 94.00 219 TYR A N 1
ATOM 1764 C CA . TYR A 1 219 ? -19.871 0.736 4.573 1.00 94.00 219 TYR A CA 1
ATOM 1765 C C . TYR A 1 219 ? -19.630 -0.494 3.687 1.00 94.00 219 TYR A C 1
ATOM 1767 O O . TYR A 1 219 ? -19.938 -1.625 4.064 1.00 94.00 219 TYR A O 1
ATOM 1775 N N . PHE A 1 220 ? -19.010 -0.254 2.537 1.00 94.50 220 PHE A N 1
ATOM 1776 C CA . PHE A 1 220 ? -18.449 -1.242 1.620 1.00 94.50 220 PHE A CA 1
ATOM 1777 C C . PHE A 1 220 ? -17.152 -0.651 1.043 1.00 94.50 220 PHE A C 1
ATOM 1779 O O . PHE A 1 220 ? -16.998 0.571 0.990 1.00 94.50 220 PHE A O 1
ATOM 1786 N N . GLY A 1 221 ? -16.220 -1.503 0.634 1.00 94.81 221 GLY A N 1
ATOM 1787 C CA . GLY A 1 221 ? -14.901 -1.116 0.149 1.00 94.81 221 GLY A CA 1
ATOM 1788 C C . GLY A 1 221 ? -13.777 -1.916 0.800 1.00 94.81 221 GLY A C 1
ATOM 1789 O O . GLY A 1 221 ? -13.991 -2.972 1.399 1.00 94.81 221 GLY A O 1
ATOM 1790 N N . LEU A 1 222 ? -12.551 -1.422 0.650 1.00 95.19 222 LEU A N 1
ATOM 1791 C CA . LEU A 1 222 ? -11.361 -2.030 1.240 1.00 95.19 222 LEU A CA 1
ATOM 1792 C C . LEU A 1 222 ? -11.288 -1.766 2.741 1.00 95.19 222 LEU A C 1
ATOM 1794 O O . LEU A 1 222 ? -11.495 -0.650 3.198 1.00 95.19 222 LEU A O 1
ATOM 1798 N N . VAL A 1 223 ? -10.947 -2.797 3.501 1.00 95.50 223 VAL A N 1
ATOM 1799 C CA . VAL A 1 223 ? -10.756 -2.733 4.945 1.00 95.50 223 VAL A CA 1
ATOM 1800 C C . VAL A 1 223 ? -9.428 -3.384 5.278 1.00 95.50 223 VAL A C 1
ATOM 1802 O O . VAL A 1 223 ? -9.226 -4.561 4.981 1.00 95.50 223 VAL A O 1
ATOM 1805 N N . THR A 1 224 ? -8.544 -2.623 5.916 1.00 95.50 224 THR A N 1
ATOM 1806 C CA . THR A 1 224 ? -7.339 -3.142 6.564 1.00 95.50 224 THR A CA 1
ATOM 1807 C C . THR A 1 224 ? -7.541 -3.128 8.072 1.00 95.50 224 THR A C 1
ATOM 1809 O O . THR A 1 224 ? -8.047 -2.148 8.607 1.00 95.50 224 THR A O 1
ATOM 1812 N N . PHE A 1 225 ? -7.137 -4.177 8.775 1.00 95.69 225 PHE A N 1
ATOM 1813 C CA . PHE A 1 225 ? -7.061 -4.175 10.235 1.00 95.69 225 PHE A CA 1
ATOM 1814 C C . PHE A 1 225 ? -5.727 -4.751 10.692 1.00 95.69 225 PHE A C 1
ATOM 1816 O O . PHE A 1 225 ? -5.190 -5.660 10.061 1.00 95.69 225 PHE A O 1
ATOM 1823 N N . GLU A 1 226 ? -5.195 -4.208 11.779 1.00 93.69 226 GLU A N 1
ATOM 1824 C CA . GLU A 1 226 ? -3.881 -4.575 12.305 1.00 93.69 226 GLU A CA 1
ATOM 1825 C C . GLU A 1 226 ? -4.041 -5.294 13.634 1.00 93.69 226 GLU A C 1
ATOM 1827 O O . GLU A 1 226 ? -4.805 -4.856 14.502 1.00 93.69 226 GLU A O 1
ATOM 1832 N N . VAL A 1 227 ? -3.323 -6.404 13.796 1.00 95.31 227 VAL A N 1
ATOM 1833 C CA . VAL A 1 227 ? -3.402 -7.224 15.004 1.00 95.31 227 VAL A CA 1
ATOM 1834 C C . VAL A 1 227 ? -2.006 -7.430 15.566 1.00 95.31 227 VAL A C 1
ATOM 1836 O O . VAL A 1 227 ? -1.122 -7.917 14.874 1.00 95.31 227 VAL A O 1
ATOM 1839 N N . LEU A 1 228 ? -1.812 -7.111 16.843 1.00 93.94 228 LEU A N 1
ATOM 1840 C CA . LEU A 1 228 ? -0.613 -7.487 17.581 1.00 93.94 228 LEU A CA 1
ATOM 1841 C C . LEU A 1 228 ? -0.730 -8.932 18.035 1.00 93.94 228 LEU A C 1
ATOM 1843 O O . LEU A 1 228 ? -1.710 -9.304 18.688 1.00 93.94 228 LEU A O 1
ATOM 1847 N N . PHE A 1 229 ? 0.280 -9.736 17.726 1.00 94.88 229 PHE A N 1
ATOM 1848 C CA . PHE A 1 229 ? 0.394 -11.098 18.230 1.00 94.88 229 PHE A CA 1
ATOM 1849 C C . PHE A 1 229 ? 1.411 -11.124 19.365 1.00 94.88 229 PHE A C 1
ATOM 1851 O O . PHE A 1 229 ? 2.537 -10.641 19.214 1.00 94.88 229 PHE A O 1
ATOM 1858 N N . THR A 1 230 ? 1.022 -11.695 20.500 1.00 95.12 230 THR A N 1
ATOM 1859 C CA . THR A 1 230 ? 1.878 -11.856 21.679 1.00 95.12 230 THR A CA 1
ATOM 1860 C C . THR A 1 230 ? 1.826 -13.295 22.184 1.00 95.12 230 THR A C 1
ATOM 1862 O O . THR A 1 230 ? 0.985 -14.088 21.760 1.00 95.12 230 THR A O 1
ATOM 1865 N N . ASP A 1 231 ? 2.678 -13.622 23.158 1.00 93.25 231 ASP A N 1
ATOM 1866 C CA . ASP A 1 231 ? 2.623 -14.911 23.866 1.00 93.25 231 ASP A CA 1
ATOM 1867 C C . ASP A 1 231 ? 1.322 -15.086 24.689 1.00 93.25 231 ASP A C 1
ATOM 1869 O O . ASP A 1 231 ? 1.034 -16.175 25.186 1.00 93.25 231 ASP A O 1
ATOM 1873 N N . HIS A 1 232 ? 0.531 -14.019 24.856 1.00 91.25 232 HIS A N 1
ATOM 1874 C CA . HIS A 1 232 ? -0.655 -13.974 25.715 1.00 91.25 232 HIS A CA 1
ATOM 1875 C C . HIS A 1 232 ? -1.967 -13.733 24.959 1.00 91.25 232 HIS A C 1
ATOM 1877 O O . HIS A 1 232 ? -3.030 -13.779 25.576 1.00 91.25 232 HIS A O 1
ATOM 1883 N N . GLY A 1 233 ? -1.923 -13.477 23.648 1.00 93.56 233 GLY A N 1
ATOM 1884 C CA . GLY A 1 233 ? -3.130 -13.287 22.850 1.00 93.56 233 GLY A CA 1
ATOM 1885 C C . GLY A 1 233 ? -2.925 -12.494 21.563 1.00 93.56 233 GLY A C 1
ATOM 1886 O O . GLY A 1 233 ? -1.804 -12.187 21.155 1.00 93.56 233 GLY A O 1
ATOM 1887 N N . LYS A 1 234 ? -4.055 -12.167 20.931 1.00 95.88 234 LYS A N 1
ATOM 1888 C CA . LYS A 1 234 ? -4.155 -11.353 19.718 1.00 95.88 234 LYS A CA 1
ATOM 1889 C C . LYS A 1 234 ? -4.955 -10.096 20.040 1.00 95.88 234 LYS A C 1
ATOM 1891 O O . LYS A 1 234 ? -6.012 -10.186 20.656 1.00 95.88 234 LYS A O 1
ATOM 1896 N N . PHE A 1 235 ? -4.469 -8.936 19.617 1.00 94.44 235 PHE A N 1
ATOM 1897 C CA . PHE A 1 235 ? -5.090 -7.653 19.941 1.00 94.44 235 PHE A CA 1
ATOM 1898 C C . PHE A 1 235 ? -5.216 -6.808 18.685 1.00 94.44 235 PHE A C 1
ATOM 1900 O O . PHE A 1 235 ? -4.205 -6.420 18.110 1.00 94.44 235 PHE A O 1
ATOM 1907 N N . MET A 1 236 ? -6.442 -6.510 18.258 1.00 92.88 236 MET A N 1
ATOM 1908 C CA . MET A 1 236 ? -6.653 -5.553 17.174 1.00 92.88 236 MET A CA 1
ATOM 1909 C C . MET A 1 236 ? -6.319 -4.147 17.677 1.00 92.88 236 MET A C 1
ATOM 1911 O O . MET A 1 236 ? -6.865 -3.711 18.692 1.00 92.88 236 MET A O 1
ATOM 1915 N N . VAL A 1 237 ? -5.426 -3.456 16.976 1.00 88.69 237 VAL A N 1
ATOM 1916 C CA . VAL A 1 237 ? -4.934 -2.127 17.375 1.00 88.69 237 VAL A CA 1
ATOM 1917 C C . VAL A 1 237 ? -5.296 -1.028 16.396 1.00 88.69 237 VAL A C 1
ATOM 1919 O O . VAL A 1 237 ? -5.334 0.130 16.799 1.00 88.69 237 VAL A O 1
ATOM 1922 N N . ASP A 1 238 ? -5.629 -1.381 15.156 1.00 88.38 238 ASP A N 1
ATOM 1923 C CA . ASP A 1 238 ? -6.070 -0.404 14.170 1.00 88.38 238 ASP A CA 1
ATOM 1924 C C . ASP A 1 238 ? -7.071 -1.002 13.168 1.00 88.38 238 ASP A C 1
ATOM 1926 O O . ASP A 1 238 ? -7.054 -2.203 12.881 1.00 88.38 238 ASP A O 1
ATOM 1930 N N . LEU A 1 239 ? -7.956 -0.150 12.646 1.00 91.25 239 LEU A N 1
ATOM 1931 C CA . LEU A 1 239 ? -8.955 -0.469 11.629 1.00 91.25 239 LEU A CA 1
ATOM 1932 C C . LEU A 1 239 ? -9.055 0.683 10.624 1.00 91.25 239 LEU A C 1
ATOM 1934 O O . LEU A 1 239 ? -9.535 1.772 10.928 1.00 91.25 239 LEU A O 1
ATOM 1938 N N . ASN A 1 240 ? -8.694 0.389 9.382 1.00 90.62 240 ASN A N 1
ATOM 1939 C CA . ASN A 1 240 ? -8.583 1.323 8.275 1.00 90.62 240 ASN A CA 1
ATOM 1940 C C . ASN A 1 240 ? -9.543 0.928 7.138 1.00 90.62 240 ASN A C 1
ATOM 1942 O O . ASN A 1 240 ? -9.152 0.186 6.233 1.00 90.62 240 ASN A O 1
ATOM 1946 N N . PRO A 1 241 ? -10.799 1.408 7.148 1.00 90.31 241 PRO A N 1
ATOM 1947 C CA . PRO A 1 241 ? -11.782 1.139 6.099 1.00 90.31 241 PRO A CA 1
ATOM 1948 C C . PRO A 1 241 ? -11.529 2.025 4.861 1.00 90.31 241 PRO A C 1
ATOM 1950 O O . PRO A 1 241 ? -12.298 2.940 4.558 1.00 90.31 241 PRO A O 1
ATOM 1953 N N . ARG A 1 242 ? -10.408 1.789 4.169 1.00 89.06 242 ARG A N 1
ATOM 1954 C CA . ARG A 1 242 ? -9.941 2.524 2.981 1.00 89.06 242 ARG A CA 1
ATOM 1955 C C . ARG A 1 242 ? -8.901 1.706 2.191 1.00 89.06 242 ARG A C 1
ATOM 1957 O O . ARG A 1 242 ? -8.365 0.726 2.701 1.00 89.06 242 ARG A O 1
ATOM 1964 N N . VAL A 1 243 ? -8.536 2.141 0.980 1.00 90.06 243 VAL A N 1
ATOM 1965 C CA . VAL A 1 243 ? -7.346 1.641 0.242 1.00 90.06 243 VAL A CA 1
ATOM 1966 C C . VAL A 1 243 ? -6.042 1.891 1.039 1.00 90.06 243 VAL A C 1
ATOM 1968 O O . VAL A 1 243 ? -5.426 2.951 0.994 1.00 90.06 243 VAL A O 1
ATOM 1971 N N . GLY A 1 244 ? -5.563 0.919 1.806 1.00 83.38 244 GLY A N 1
ATOM 1972 C CA . GLY A 1 244 ? -4.293 1.055 2.534 1.00 83.38 244 GLY A CA 1
ATOM 1973 C C . GLY A 1 244 ? -3.091 1.367 1.625 1.00 83.38 244 GLY A C 1
ATOM 1974 O O . GLY A 1 244 ? -3.109 1.066 0.430 1.00 83.38 244 GLY A O 1
ATOM 1975 N N . GLY A 1 245 ? -2.012 1.911 2.202 1.00 81.81 245 GLY A N 1
ATOM 1976 C CA . GLY A 1 245 ? -0.759 2.151 1.471 1.00 81.81 245 GLY A CA 1
ATOM 1977 C C . GLY A 1 245 ? -0.126 0.868 0.913 1.00 81.81 245 GLY A C 1
ATOM 1978 O O . GLY A 1 245 ? 0.611 0.922 -0.062 1.00 81.81 245 GLY A O 1
ATOM 1979 N N . GLU A 1 246 ? -0.468 -0.282 1.490 1.00 89.75 246 GLU A N 1
ATOM 1980 C CA . GLU A 1 246 ? 0.022 -1.605 1.098 1.00 89.75 246 GLU A CA 1
ATOM 1981 C C . GLU A 1 246 ? -0.867 -2.295 0.048 1.00 89.75 246 GLU A C 1
ATOM 1983 O O . GLU A 1 246 ? -0.505 -3.359 -0.450 1.00 89.75 246 GLU A O 1
ATOM 1988 N N . THR A 1 247 ? -2.020 -1.711 -0.313 1.00 94.62 247 THR A N 1
ATOM 1989 C CA . THR A 1 247 ? -3.010 -2.362 -1.197 1.00 94.62 247 THR A CA 1
ATOM 1990 C C . THR A 1 247 ? -2.387 -2.764 -2.527 1.00 94.62 247 THR A C 1
ATOM 1992 O O . THR A 1 247 ? -2.512 -3.910 -2.957 1.00 94.62 247 THR A O 1
ATOM 1995 N N . SER A 1 248 ? -1.656 -1.839 -3.158 1.00 95.31 248 SER A N 1
ATOM 1996 C CA . SER A 1 248 ? -0.963 -2.138 -4.412 1.00 95.31 248 SER A CA 1
ATOM 1997 C C . SER A 1 248 ? 0.067 -3.238 -4.239 1.00 95.31 248 SER A C 1
ATOM 1999 O O . SER A 1 248 ? 0.108 -4.160 -5.046 1.00 95.31 248 SER A O 1
ATOM 2001 N N . HIS A 1 249 ? 0.852 -3.202 -3.161 1.00 97.44 249 HIS A N 1
ATOM 2002 C CA . HIS A 1 249 ? 1.832 -4.249 -2.904 1.00 97.44 249 HIS A CA 1
ATOM 2003 C C . HIS A 1 249 ? 1.184 -5.632 -2.789 1.00 97.44 249 HIS A C 1
ATOM 2005 O O . HIS A 1 249 ? 1.687 -6.577 -3.385 1.00 97.44 249 HIS A O 1
ATOM 2011 N N . LEU A 1 250 ? 0.053 -5.758 -2.087 1.00 97.56 250 LEU A N 1
ATOM 2012 C CA . LEU A 1 250 ? -0.653 -7.033 -1.935 1.00 97.56 250 LEU A CA 1
ATOM 2013 C C . LEU A 1 250 ? -1.244 -7.550 -3.254 1.00 97.56 250 LEU A C 1
ATOM 2015 O O . LEU A 1 250 ? -1.117 -8.740 -3.557 1.00 97.56 250 LEU A O 1
ATOM 2019 N N . LEU A 1 251 ? -1.854 -6.675 -4.061 1.00 97.62 251 LEU A N 1
ATOM 2020 C CA . LEU A 1 251 ? -2.375 -7.050 -5.383 1.00 97.62 251 LEU A CA 1
ATOM 2021 C C . LEU A 1 251 ? -1.248 -7.522 -6.310 1.00 97.62 251 LEU A C 1
ATOM 2023 O O . LEU A 1 251 ? -1.389 -8.540 -6.997 1.00 97.62 251 LEU A O 1
ATOM 2027 N N . LEU A 1 252 ? -0.101 -6.840 -6.270 1.00 97.62 252 LEU A N 1
ATOM 2028 C CA . LEU A 1 252 ? 1.093 -7.266 -6.988 1.00 97.62 252 LEU A CA 1
ATOM 2029 C C . LEU A 1 252 ? 1.658 -8.568 -6.435 1.00 97.62 252 LEU A C 1
ATOM 2031 O O . LEU A 1 252 ? 1.928 -9.465 -7.219 1.00 97.62 252 LEU A O 1
ATOM 2035 N N . ALA A 1 253 ? 1.784 -8.729 -5.118 1.00 97.94 253 ALA A N 1
ATOM 2036 C CA . ALA A 1 253 ? 2.311 -9.947 -4.502 1.00 97.94 253 ALA A CA 1
ATOM 2037 C C . ALA A 1 253 ? 1.486 -11.173 -4.907 1.00 97.94 253 ALA A C 1
ATOM 2039 O O . ALA A 1 253 ? 2.047 -12.205 -5.276 1.00 97.94 253 ALA A O 1
ATOM 2040 N N . ARG A 1 254 ? 0.155 -11.035 -4.955 1.00 96.81 254 ARG A N 1
ATOM 2041 C CA . ARG A 1 254 ? -0.753 -12.069 -5.463 1.00 96.81 254 ARG A CA 1
ATOM 2042 C C . ARG A 1 254 ? -0.439 -12.458 -6.900 1.00 96.81 254 ARG A C 1
ATOM 2044 O O . A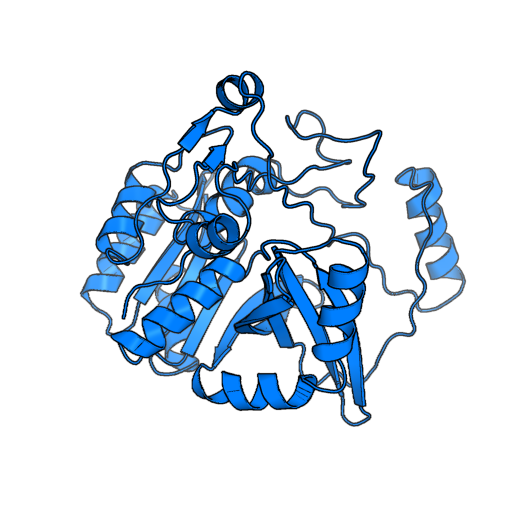RG A 1 254 ? -0.351 -13.645 -7.233 1.00 96.81 254 ARG A O 1
ATOM 2051 N N . HIS A 1 255 ? -0.311 -11.462 -7.767 1.00 96.81 255 HIS A N 1
ATOM 2052 C CA . HIS A 1 255 ? -0.005 -11.677 -9.173 1.00 96.81 255 HIS A CA 1
ATOM 2053 C C . HIS A 1 255 ? 1.391 -12.291 -9.349 1.00 96.81 255 HIS A C 1
ATOM 2055 O O . HIS A 1 255 ? 1.524 -13.335 -9.983 1.00 96.81 255 HIS A O 1
ATOM 2061 N N . MET A 1 256 ? 2.405 -11.727 -8.694 1.00 97.56 256 MET A N 1
ATOM 2062 C CA . MET A 1 256 ? 3.797 -12.172 -8.753 1.00 97.56 256 MET A CA 1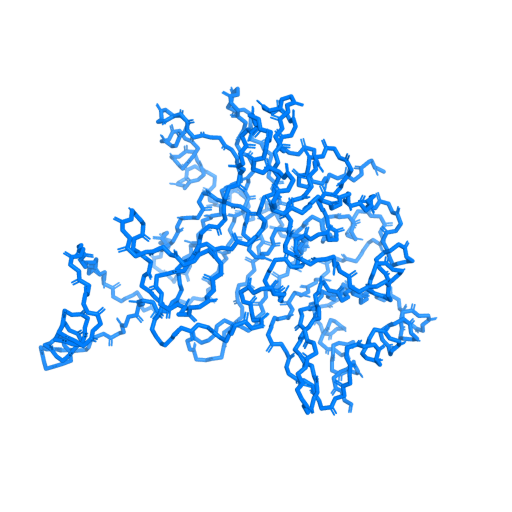
ATOM 2063 C C . MET A 1 256 ? 3.956 -13.614 -8.272 1.00 97.56 256 MET A C 1
ATOM 2065 O O . MET A 1 256 ? 4.584 -14.441 -8.937 1.00 97.56 256 MET A O 1
ATOM 2069 N N . ALA A 1 257 ? 3.292 -13.961 -7.172 1.00 97.19 257 ALA A N 1
ATOM 2070 C CA . ALA A 1 257 ? 3.290 -15.315 -6.653 1.00 97.19 257 ALA A CA 1
ATOM 2071 C C . ALA A 1 257 ? 2.569 -16.302 -7.579 1.00 97.19 257 ALA A C 1
ATOM 2073 O O . ALA A 1 257 ? 3.000 -17.452 -7.680 1.00 97.19 257 ALA A O 1
ATOM 2074 N N . SER A 1 258 ? 1.460 -15.911 -8.209 1.00 95.31 258 SER A N 1
ATOM 2075 C CA . SER A 1 258 ? 0.660 -16.820 -9.045 1.00 95.31 258 SER A CA 1
ATOM 2076 C C . SER A 1 258 ? 1.225 -17.011 -10.453 1.00 95.31 258 SER A C 1
ATOM 2078 O O . SER A 1 258 ? 1.188 -18.130 -10.956 1.00 95.31 258 SER A O 1
ATOM 2080 N N . MET A 1 259 ? 1.769 -15.957 -11.063 1.00 95.12 259 MET A N 1
ATOM 2081 C CA . MET A 1 259 ? 2.247 -15.973 -12.448 1.00 95.12 259 MET A CA 1
ATOM 2082 C C . MET A 1 259 ? 3.735 -16.301 -12.568 1.00 95.12 259 MET A C 1
ATOM 2084 O O . MET A 1 259 ? 4.120 -17.030 -13.477 1.00 95.12 259 MET A O 1
ATOM 2088 N N . PHE A 1 260 ? 4.559 -15.808 -11.641 1.00 95.56 260 PHE A N 1
ATOM 2089 C CA . PHE A 1 260 ? 6.021 -15.946 -11.703 1.00 95.56 260 PHE A CA 1
ATOM 2090 C C . PHE A 1 260 ? 6.587 -16.826 -10.584 1.00 95.56 260 PHE A C 1
ATOM 2092 O O . PHE A 1 260 ? 7.782 -17.097 -10.536 1.00 95.56 260 PHE A O 1
ATOM 2099 N N . GLY A 1 261 ? 5.741 -17.279 -9.655 1.00 97.06 261 GLY A N 1
ATOM 2100 C CA . GLY A 1 261 ? 6.176 -18.099 -8.529 1.00 97.06 261 GLY A CA 1
ATOM 2101 C C . GLY A 1 261 ? 6.988 -17.343 -7.475 1.00 97.06 261 GLY A C 1
ATOM 2102 O O . GLY A 1 261 ? 7.490 -17.992 -6.566 1.00 97.06 261 GLY A O 1
ATOM 2103 N N . LEU A 1 262 ? 7.096 -16.011 -7.548 1.00 98.19 262 LEU A N 1
ATOM 2104 C CA . LEU A 1 262 ? 7.823 -15.183 -6.579 1.00 98.19 262 LEU A CA 1
ATOM 2105 C C . LEU A 1 262 ? 7.008 -15.084 -5.282 1.00 98.19 262 LEU A C 1
ATOM 2107 O O . LEU A 1 262 ? 6.029 -14.343 -5.207 1.00 98.19 262 LEU A O 1
ATOM 2111 N N . LYS A 1 263 ? 7.340 -15.913 -4.286 1.00 98.12 263 LYS A N 1
ATOM 2112 C CA . LYS A 1 263 ? 6.519 -16.084 -3.071 1.00 98.12 263 LYS A CA 1
ATOM 2113 C C . LYS A 1 263 ? 6.869 -15.139 -1.926 1.00 98.12 263 LYS A C 1
ATOM 2115 O O . LYS A 1 263 ? 6.106 -15.099 -0.967 1.00 98.12 263 LYS A O 1
ATOM 2120 N N . HIS A 1 264 ? 7.978 -14.414 -2.010 1.00 98.69 264 HIS A N 1
ATOM 2121 C CA . HIS A 1 264 ? 8.368 -13.438 -0.999 1.00 98.69 264 HIS A CA 1
ATOM 2122 C C . HIS A 1 264 ? 8.416 -12.050 -1.610 1.00 98.69 264 HIS A C 1
ATOM 2124 O O . HIS A 1 264 ? 8.891 -11.872 -2.732 1.00 98.69 264 HIS A O 1
ATOM 2130 N N . SER A 1 265 ? 7.950 -11.056 -0.866 1.00 98.62 265 SER A N 1
ATOM 2131 C CA . SER A 1 265 ? 8.052 -9.673 -1.304 1.00 98.62 265 SER A CA 1
ATOM 2132 C C . SER A 1 265 ? 8.156 -8.697 -0.147 1.00 98.62 265 SER A C 1
ATOM 2134 O O . SER A 1 265 ? 7.833 -9.022 0.997 1.00 98.62 265 SER A O 1
ATOM 2136 N N . ALA A 1 266 ? 8.631 -7.494 -0.453 1.00 98.31 266 ALA A N 1
ATOM 2137 C CA . ALA A 1 266 ? 8.570 -6.367 0.457 1.00 98.31 266 ALA A CA 1
ATOM 2138 C C . ALA A 1 266 ? 8.233 -5.071 -0.280 1.00 98.31 266 ALA A C 1
ATOM 2140 O O . ALA A 1 266 ? 8.725 -4.837 -1.384 1.00 98.31 266 ALA A O 1
ATOM 2141 N N . MET A 1 267 ? 7.418 -4.228 0.344 1.00 97.19 267 MET A N 1
ATOM 2142 C CA . MET A 1 267 ? 7.259 -2.822 0.002 1.00 97.19 267 MET A CA 1
ATOM 2143 C C . MET A 1 267 ? 8.121 -2.001 0.948 1.00 97.19 267 MET A C 1
ATOM 2145 O O . MET A 1 267 ? 7.901 -2.030 2.153 1.00 97.19 267 MET A O 1
ATOM 2149 N N . PHE A 1 268 ? 9.073 -1.263 0.398 1.00 95.50 268 PHE A N 1
ATOM 2150 C CA . PHE A 1 268 ? 9.882 -0.282 1.108 1.00 95.50 268 PHE A CA 1
ATOM 2151 C C . PHE A 1 268 ? 9.330 1.100 0.796 1.00 95.50 268 PHE A C 1
ATOM 2153 O O . PHE A 1 268 ? 9.149 1.436 -0.379 1.00 95.50 268 PHE A O 1
ATOM 2160 N N . SER A 1 269 ? 9.090 1.914 1.816 1.00 90.19 269 SER A N 1
ATOM 2161 C CA . SER A 1 269 ? 8.438 3.212 1.642 1.00 90.19 269 SER A CA 1
ATOM 2162 C C . SER A 1 269 ? 9.268 4.368 2.156 1.00 90.19 269 SER A C 1
ATOM 2164 O O . SER A 1 269 ? 10.078 4.206 3.064 1.00 90.19 269 SER A O 1
ATOM 2166 N N . GLU A 1 270 ? 9.020 5.547 1.584 1.00 88.81 270 GLU A N 1
ATOM 2167 C CA . GLU A 1 270 ? 9.688 6.794 1.982 1.00 88.81 270 GLU A CA 1
ATOM 2168 C C . GLU A 1 270 ? 11.222 6.681 1.914 1.00 88.81 270 GLU A C 1
ATOM 2170 O O . GLU A 1 270 ? 11.947 7.187 2.773 1.00 88.81 270 GLU A O 1
ATOM 2175 N N . ASN A 1 271 ? 11.723 5.992 0.884 1.00 92.31 271 ASN A N 1
ATOM 2176 C CA . ASN A 1 271 ? 13.156 5.810 0.673 1.00 92.31 271 ASN A CA 1
ATOM 2177 C C . ASN A 1 271 ? 13.747 7.072 0.057 1.00 92.31 271 ASN A C 1
ATOM 2179 O O . ASN A 1 271 ? 13.299 7.487 -1.011 1.00 92.31 271 ASN A O 1
ATOM 2183 N N . THR A 1 272 ? 14.761 7.645 0.695 1.00 93.69 272 THR A N 1
ATOM 2184 C CA . THR A 1 272 ? 15.454 8.838 0.203 1.00 93.69 272 THR A CA 1
ATOM 2185 C C . THR A 1 272 ? 16.711 8.461 -0.569 1.00 93.69 272 THR A C 1
ATOM 2187 O O . THR A 1 272 ? 17.537 7.688 -0.086 1.00 93.69 272 THR A O 1
ATOM 2190 N N . HIS A 1 273 ? 16.887 9.073 -1.737 1.00 94.88 273 HIS A N 1
ATOM 2191 C CA . HIS A 1 273 ? 18.028 8.869 -2.626 1.00 94.88 273 HIS A CA 1
ATOM 2192 C C . HIS A 1 273 ? 18.691 10.197 -2.977 1.00 94.88 273 HIS A C 1
ATOM 2194 O O . HIS A 1 273 ? 18.027 11.229 -3.030 1.00 94.88 273 HIS A O 1
ATOM 2200 N N . ASN A 1 274 ? 19.987 10.171 -3.285 1.00 95.19 274 ASN A N 1
ATOM 2201 C CA . ASN A 1 274 ? 20.773 11.344 -3.699 1.00 95.19 274 ASN A CA 1
ATOM 2202 C C . ASN A 1 274 ? 20.856 11.524 -5.232 1.00 95.19 274 ASN A C 1
ATOM 2204 O O . ASN A 1 274 ? 21.705 12.259 -5.735 1.00 95.19 274 ASN A O 1
ATOM 2208 N N . PHE A 1 275 ? 19.988 10.841 -5.977 1.00 95.12 275 PHE A N 1
ATOM 2209 C CA . PHE A 1 275 ? 19.865 10.900 -7.434 1.00 95.12 275 PHE A CA 1
ATOM 2210 C C . PHE A 1 275 ? 18.400 11.121 -7.834 1.00 95.12 275 PHE A C 1
ATOM 2212 O O . PHE A 1 275 ? 17.501 11.007 -7.002 1.00 95.12 275 PHE A O 1
ATOM 2219 N N . SER A 1 276 ? 18.152 11.463 -9.101 1.00 96.19 276 SER A N 1
ATOM 2220 C CA . SER A 1 276 ? 16.797 11.747 -9.593 1.00 96.19 276 SER A CA 1
ATOM 2221 C C . SER A 1 276 ? 15.928 10.493 -9.696 1.00 96.19 276 SER A C 1
ATOM 2223 O O . SER A 1 276 ? 16.424 9.387 -9.935 1.00 96.19 276 SER A O 1
ATOM 2225 N N . GLY A 1 277 ? 14.610 10.676 -9.619 1.00 96.62 277 GLY A N 1
ATOM 2226 C CA . GLY A 1 277 ? 13.621 9.612 -9.785 1.00 96.62 277 GLY A CA 1
ATOM 2227 C C . GLY A 1 277 ? 13.724 8.935 -11.151 1.00 96.62 277 GLY A C 1
ATOM 2228 O O . GLY A 1 277 ? 13.640 7.711 -11.251 1.00 96.62 277 GLY A O 1
ATOM 2229 N N . LYS A 1 278 ? 14.028 9.699 -12.209 1.00 97.75 278 LYS A N 1
ATOM 2230 C CA . LYS A 1 278 ? 14.288 9.139 -13.545 1.00 97.75 278 LYS A CA 1
ATOM 2231 C C . LYS A 1 278 ? 15.473 8.172 -13.541 1.00 97.75 278 LYS A C 1
ATOM 2233 O O . LYS A 1 278 ? 15.391 7.112 -14.158 1.00 97.75 278 LYS A O 1
ATOM 2238 N N . TRP A 1 279 ? 16.565 8.524 -12.861 1.00 97.62 279 TRP A N 1
ATOM 2239 C CA . TRP A 1 279 ? 17.735 7.653 -12.774 1.00 97.62 279 TRP A CA 1
ATOM 2240 C C . TRP A 1 279 ? 17.440 6.400 -11.941 1.00 97.62 279 TRP A C 1
ATOM 2242 O O . TRP A 1 279 ? 17.798 5.301 -12.359 1.00 97.62 279 TRP A O 1
ATOM 2252 N N . LEU A 1 280 ? 16.714 6.540 -10.823 1.00 98.06 280 LEU A N 1
ATOM 2253 C CA . LEU A 1 280 ? 16.254 5.406 -10.013 1.00 98.06 280 LEU A CA 1
ATOM 2254 C C . LEU A 1 280 ? 15.451 4.405 -10.857 1.00 98.06 280 LEU A C 1
ATOM 2256 O O . LEU A 1 280 ? 15.732 3.207 -10.835 1.00 98.06 280 LEU A O 1
ATOM 2260 N N . VAL A 1 281 ? 14.486 4.896 -11.641 1.00 98.38 281 VAL A N 1
ATOM 2261 C CA . VAL A 1 281 ? 13.657 4.060 -12.521 1.00 98.38 281 VAL A CA 1
ATOM 2262 C C . VAL A 1 281 ? 14.496 3.389 -13.613 1.00 98.38 281 VAL A C 1
ATOM 2264 O O . VAL A 1 281 ? 14.323 2.201 -13.881 1.00 98.38 281 VAL A O 1
ATOM 2267 N N . GLN A 1 282 ? 15.451 4.104 -14.213 1.00 98.25 282 GLN A N 1
ATOM 2268 C CA . GLN A 1 282 ? 16.383 3.520 -15.185 1.00 98.25 282 GLN A CA 1
ATOM 2269 C C . GLN A 1 282 ? 17.236 2.406 -14.568 1.00 98.25 282 GLN A C 1
ATOM 2271 O O . GLN A 1 282 ? 17.393 1.348 -15.179 1.00 98.25 282 GLN A O 1
ATOM 2276 N N . LYS A 1 283 ? 17.748 2.609 -13.348 1.00 98.06 283 LYS A N 1
ATOM 2277 C CA . LYS A 1 283 ? 18.497 1.584 -12.615 1.00 98.06 283 LYS A CA 1
ATOM 2278 C C . LYS A 1 283 ? 17.622 0.368 -12.319 1.00 98.06 283 LYS A C 1
ATOM 2280 O O . LYS A 1 283 ? 18.053 -0.751 -12.580 1.00 98.06 283 LYS A O 1
ATOM 2285 N N . ALA A 1 284 ? 16.395 0.574 -11.839 1.00 98.38 284 ALA A N 1
ATOM 2286 C CA . ALA A 1 284 ? 15.448 -0.507 -11.571 1.00 98.38 284 ALA A CA 1
ATOM 2287 C C . ALA A 1 284 ? 15.139 -1.329 -12.834 1.00 98.38 284 ALA A C 1
ATOM 2289 O O . ALA A 1 284 ? 15.192 -2.556 -12.787 1.00 98.38 284 ALA A O 1
ATOM 2290 N N . ASN A 1 285 ? 14.911 -0.669 -13.975 1.00 98.44 285 ASN A N 1
ATOM 2291 C CA . ASN A 1 285 ? 14.728 -1.335 -15.269 1.00 98.44 285 ASN A CA 1
ATOM 2292 C C . ASN A 1 285 ? 15.956 -2.168 -15.665 1.00 98.44 285 ASN A C 1
ATOM 2294 O O . ASN A 1 285 ? 15.818 -3.342 -15.993 1.00 98.44 285 ASN A O 1
ATOM 2298 N N . GLY A 1 286 ? 17.162 -1.604 -15.561 1.00 98.06 286 GLY A N 1
ATOM 2299 C CA . GLY A 1 286 ? 18.396 -2.326 -15.888 1.00 98.06 286 GLY A CA 1
ATOM 2300 C C . GLY A 1 286 ? 18.720 -3.484 -14.934 1.00 98.06 286 GLY A C 1
ATOM 2301 O O . GLY A 1 286 ? 19.398 -4.431 -15.330 1.00 98.06 286 GLY A O 1
ATOM 2302 N N . LEU A 1 287 ? 18.258 -3.429 -13.679 1.00 97.88 287 LEU A N 1
ATOM 2303 C CA . LEU A 1 287 ? 18.338 -4.553 -12.740 1.00 97.88 287 LEU A CA 1
ATOM 2304 C C . LEU A 1 287 ? 17.330 -5.642 -13.101 1.00 97.88 287 LEU A C 1
ATOM 2306 O O . LEU A 1 287 ? 17.693 -6.813 -13.130 1.00 97.88 287 LEU A O 1
ATOM 2310 N N . ASN A 1 288 ? 16.101 -5.257 -13.445 1.00 98.12 288 ASN A N 1
ATOM 2311 C CA . ASN A 1 288 ? 15.037 -6.160 -13.878 1.00 98.12 288 ASN A CA 1
ATOM 2312 C C . ASN A 1 288 ? 15.417 -7.024 -15.100 1.00 98.12 288 ASN A C 1
ATOM 2314 O O . ASN A 1 288 ? 14.868 -8.108 -15.275 1.00 98.12 288 ASN A O 1
ATOM 2318 N N . GLU A 1 289 ? 16.360 -6.594 -15.933 1.00 96.88 289 GLU A N 1
ATOM 2319 C CA . GLU A 1 289 ? 16.884 -7.400 -17.049 1.00 96.88 289 GLU A CA 1
ATOM 2320 C C . GLU A 1 289 ? 17.865 -8.505 -16.613 1.00 96.88 289 GLU A C 1
ATOM 2322 O O . GLU A 1 289 ? 18.192 -9.386 -17.405 1.00 96.88 289 GLU A O 1
ATOM 2327 N N . LYS A 1 290 ? 18.371 -8.450 -15.375 1.00 96.75 290 LYS A N 1
ATOM 2328 C CA . LYS A 1 290 ? 19.504 -9.262 -14.893 1.00 96.75 290 LYS A CA 1
ATOM 2329 C C . LYS A 1 290 ? 19.167 -10.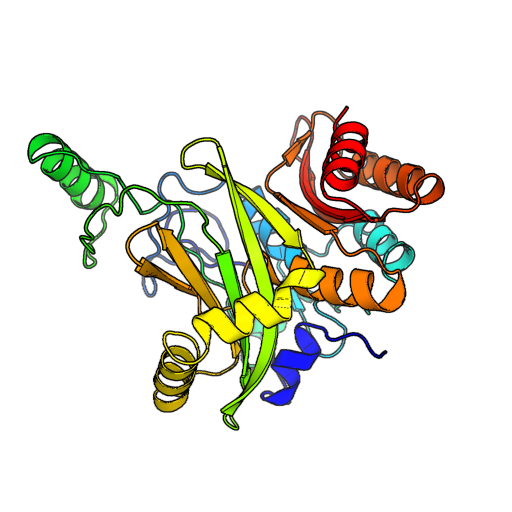178 -13.721 1.00 96.75 290 LYS A C 1
ATOM 2331 O O . LYS A 1 290 ? 19.981 -11.033 -13.385 1.00 96.75 290 LYS A O 1
ATOM 2336 N N . ILE A 1 291 ? 18.025 -9.966 -13.075 1.00 96.31 291 ILE A N 1
ATOM 2337 C CA . ILE A 1 291 ? 17.597 -10.702 -11.881 1.00 96.31 291 ILE A CA 1
ATOM 2338 C C . ILE A 1 291 ? 16.395 -11.594 -12.204 1.00 96.31 291 ILE A C 1
ATOM 2340 O O . ILE A 1 291 ? 15.599 -11.268 -13.083 1.00 96.31 291 ILE A O 1
ATOM 2344 N N . GLU A 1 292 ? 16.240 -12.692 -11.463 1.00 94.81 292 GLU A N 1
ATOM 2345 C CA . GLU A 1 292 ? 15.035 -13.537 -11.534 1.00 94.81 292 GLU A CA 1
ATOM 2346 C C . GLU A 1 292 ? 13.852 -12.929 -10.759 1.00 94.81 292 GLU A C 1
ATOM 2348 O O . GLU A 1 292 ? 12.691 -13.218 -11.053 1.00 94.81 292 GLU A O 1
ATOM 2353 N N . GLY A 1 293 ? 14.138 -12.053 -9.790 1.00 97.06 293 GLY A N 1
ATOM 2354 C CA . GLY A 1 293 ? 13.137 -11.269 -9.076 1.00 97.06 293 GLY A CA 1
ATOM 2355 C C . GLY A 1 293 ? 12.528 -10.120 -9.895 1.00 97.06 293 GLY A C 1
ATOM 2356 O O . GLY A 1 293 ? 12.809 -9.899 -11.077 1.00 97.06 293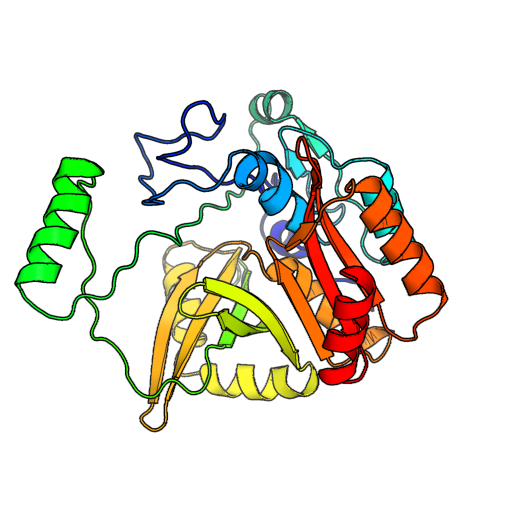 GLY A O 1
ATOM 2357 N N . ARG A 1 294 ? 11.682 -9.327 -9.235 1.00 97.94 294 ARG A N 1
ATOM 2358 C CA . ARG A 1 294 ? 11.048 -8.148 -9.833 1.00 97.94 294 ARG A CA 1
ATOM 2359 C C . ARG A 1 294 ? 11.135 -6.939 -8.912 1.00 97.94 294 ARG A C 1
ATOM 2361 O O . ARG A 1 294 ? 10.736 -7.007 -7.755 1.00 97.94 294 ARG A O 1
ATOM 2368 N N . LEU A 1 295 ? 11.620 -5.826 -9.454 1.00 98.00 295 LEU A N 1
ATOM 2369 C CA . LEU A 1 295 ? 11.603 -4.496 -8.854 1.00 98.00 295 LEU A CA 1
ATOM 2370 C C . LEU A 1 295 ? 10.508 -3.657 -9.503 1.00 98.00 295 LEU A C 1
ATOM 2372 O O . LEU A 1 295 ? 10.512 -3.480 -10.719 1.00 98.00 295 LEU A O 1
ATOM 2376 N N . VAL A 1 296 ? 9.613 -3.102 -8.697 1.00 98.25 296 VAL A N 1
ATOM 2377 C CA . VAL A 1 296 ? 8.564 -2.183 -9.137 1.00 98.25 296 VAL A CA 1
ATOM 2378 C C . VAL A 1 296 ? 8.705 -0.892 -8.347 1.00 98.25 296 VAL A C 1
ATOM 2380 O O . VAL A 1 296 ? 8.475 -0.865 -7.139 1.00 98.25 296 VAL A O 1
ATOM 2383 N N . ILE A 1 297 ? 9.066 0.193 -9.020 1.00 98.19 297 ILE A N 1
ATOM 2384 C CA . ILE A 1 297 ? 8.998 1.536 -8.455 1.00 98.19 297 ILE A CA 1
ATOM 2385 C C . ILE A 1 297 ? 7.523 1.940 -8.440 1.00 98.19 297 ILE A C 1
ATOM 2387 O O . ILE A 1 297 ? 6.934 2.179 -9.490 1.00 98.19 297 ILE A O 1
ATOM 2391 N N . LEU A 1 298 ? 6.905 1.970 -7.260 1.00 96.81 298 LEU A N 1
ATOM 2392 C CA . LEU A 1 298 ? 5.489 2.311 -7.096 1.00 96.81 298 LEU A CA 1
ATOM 2393 C C . LEU A 1 298 ? 5.252 3.817 -7.172 1.00 96.81 298 LEU A C 1
ATOM 2395 O O . LEU A 1 298 ? 4.220 4.250 -7.664 1.00 96.81 298 LEU A O 1
ATOM 2399 N N . ALA A 1 299 ? 6.188 4.613 -6.665 1.00 95.69 299 ALA A N 1
ATOM 2400 C CA . ALA A 1 299 ? 6.079 6.062 -6.645 1.00 95.69 299 ALA A CA 1
ATOM 2401 C C . ALA A 1 299 ? 7.465 6.696 -6.598 1.00 95.69 299 ALA A C 1
ATOM 2403 O O . ALA A 1 299 ? 8.380 6.140 -5.986 1.00 95.69 299 ALA A O 1
ATOM 2404 N N . VAL A 1 300 ? 7.598 7.880 -7.196 1.00 95.69 300 VAL A N 1
ATOM 2405 C CA . VAL A 1 300 ? 8.769 8.748 -7.038 1.00 95.69 300 VAL A CA 1
ATOM 2406 C C . VAL A 1 300 ? 8.322 10.194 -6.877 1.00 95.69 300 VAL A C 1
ATOM 2408 O O . VAL A 1 300 ? 7.377 10.631 -7.531 1.00 95.69 300 VAL A O 1
ATOM 2411 N N . ALA A 1 301 ? 9.022 10.938 -6.032 1.00 93.62 301 ALA A N 1
ATOM 2412 C CA . ALA A 1 301 ? 8.897 12.380 -5.897 1.00 93.62 301 ALA A CA 1
ATOM 2413 C C . ALA A 1 301 ? 10.301 12.990 -5.967 1.00 93.62 301 ALA A C 1
ATOM 2415 O O . ALA A 1 301 ? 11.124 12.741 -5.086 1.00 93.62 301 ALA A O 1
ATOM 2416 N N . ASP A 1 302 ? 10.591 13.737 -7.034 1.00 92.31 302 ASP A N 1
ATOM 2417 C CA . ASP A 1 302 ? 11.860 14.457 -7.169 1.00 92.31 302 ASP A CA 1
ATOM 2418 C C . ASP A 1 302 ? 11.928 15.609 -6.151 1.00 92.31 302 ASP A C 1
ATOM 2420 O O . ASP A 1 302 ? 10.974 16.365 -5.972 1.00 92.31 302 ASP A O 1
ATOM 2424 N N . GLU A 1 303 ? 13.079 15.738 -5.500 1.00 89.19 303 GLU A N 1
ATOM 2425 C CA . GLU A 1 303 ? 13.412 16.769 -4.517 1.00 89.19 303 GLU A CA 1
ATOM 2426 C C . GLU A 1 303 ? 14.626 17.577 -5.017 1.00 89.19 303 GLU A C 1
ATOM 2428 O O . GLU A 1 303 ? 15.379 17.094 -5.868 1.00 89.19 303 GLU A O 1
ATOM 2433 N N . PRO A 1 304 ? 14.910 18.781 -4.482 1.00 89.56 304 PRO A N 1
ATOM 2434 C CA . PRO A 1 304 ? 16.012 19.622 -4.972 1.00 89.56 304 PRO A CA 1
ATOM 2435 C C . PRO A 1 304 ? 17.398 18.951 -5.023 1.00 89.56 304 PRO A C 1
ATOM 2437 O O . PRO A 1 304 ? 18.258 19.368 -5.800 1.00 89.56 304 PRO A O 1
ATOM 2440 N N . HIS A 1 305 ? 17.633 17.930 -4.193 1.00 89.81 305 HIS A N 1
ATOM 2441 C CA . HIS A 1 305 ? 18.920 17.238 -4.062 1.00 89.81 305 HIS A CA 1
ATOM 2442 C C . HIS A 1 305 ? 18.823 15.714 -4.240 1.00 89.81 305 HIS A C 1
ATOM 2444 O O . HIS A 1 305 ? 19.719 14.993 -3.804 1.00 89.81 305 HIS A O 1
ATOM 2450 N N . GLY A 1 306 ? 17.749 15.211 -4.853 1.00 94.50 306 GLY A N 1
ATOM 2451 C CA . GLY A 1 306 ? 17.543 13.773 -5.000 1.00 94.50 306 GLY A CA 1
ATOM 2452 C C . GLY A 1 306 ? 16.095 13.405 -5.284 1.00 94.50 306 GLY A C 1
ATOM 2453 O O . GLY A 1 306 ? 15.382 14.150 -5.949 1.00 94.50 306 GLY A O 1
ATOM 2454 N N . CYS A 1 307 ? 15.645 12.266 -4.768 1.00 95.19 307 CYS A N 1
ATOM 2455 C CA . CYS A 1 307 ? 14.238 11.883 -4.822 1.00 95.19 307 CYS A CA 1
ATOM 2456 C C . CYS A 1 307 ? 13.840 11.026 -3.620 1.00 95.19 307 CYS A C 1
ATOM 2458 O O . CYS A 1 307 ? 14.681 10.405 -2.967 1.00 95.19 307 CYS A O 1
ATOM 2460 N N . ASN A 1 308 ? 12.538 10.976 -3.355 1.00 95.06 308 ASN A N 1
ATOM 2461 C CA . ASN A 1 308 ? 11.923 9.990 -2.478 1.00 95.06 308 ASN A CA 1
ATOM 2462 C C . ASN A 1 308 ? 11.173 8.952 -3.315 1.00 95.06 308 ASN A C 1
ATOM 2464 O O . ASN A 1 308 ? 10.610 9.296 -4.354 1.00 95.06 308 ASN A O 1
ATOM 2468 N N . SER A 1 309 ? 11.134 7.696 -2.871 1.00 95.62 309 SER A N 1
ATOM 2469 C CA . SER A 1 309 ? 10.448 6.630 -3.606 1.00 95.62 309 SER A CA 1
ATOM 2470 C C . SER A 1 309 ? 9.782 5.589 -2.717 1.00 95.62 309 SER A C 1
ATOM 2472 O O . SER A 1 309 ? 10.312 5.245 -1.658 1.00 95.62 309 SER A O 1
ATOM 2474 N N . ASP A 1 310 ? 8.734 4.972 -3.250 1.00 95.75 310 ASP A N 1
ATOM 2475 C CA . ASP A 1 310 ? 8.197 3.707 -2.759 1.00 95.75 310 ASP A CA 1
ATOM 2476 C C . ASP A 1 310 ? 8.514 2.599 -3.759 1.00 95.75 310 ASP A C 1
ATOM 2478 O O . ASP A 1 310 ? 8.332 2.765 -4.968 1.00 95.75 310 ASP A O 1
ATOM 2482 N N . VAL A 1 311 ? 8.981 1.459 -3.259 1.00 97.69 311 VAL A N 1
ATOM 2483 C CA . VAL A 1 311 ? 9.473 0.356 -4.085 1.00 97.69 311 VAL A CA 1
ATOM 2484 C C . VAL A 1 311 ? 8.893 -0.953 -3.583 1.00 97.69 311 VAL A C 1
ATOM 2486 O O . VAL A 1 311 ? 8.965 -1.249 -2.396 1.00 97.69 311 VAL A O 1
ATOM 2489 N N . SER A 1 312 ? 8.352 -1.759 -4.488 1.00 98.38 312 SER A N 1
ATOM 2490 C CA . SER A 1 312 ? 8.039 -3.160 -4.230 1.00 98.38 312 SER A CA 1
ATOM 2491 C C . SER A 1 312 ? 9.085 -4.069 -4.854 1.00 98.38 312 SER A C 1
ATOM 2493 O O . SER A 1 312 ? 9.463 -3.895 -6.010 1.00 98.38 312 SER A O 1
ATOM 2495 N N . VAL A 1 313 ? 9.525 -5.061 -4.091 1.00 98.69 313 VAL A N 1
ATOM 2496 C CA . VAL A 1 313 ? 10.502 -6.064 -4.514 1.00 98.69 313 VAL A CA 1
ATOM 2497 C C . VAL A 1 313 ? 9.897 -7.445 -4.325 1.00 98.69 313 VAL A C 1
ATOM 2499 O O . VAL A 1 313 ? 9.355 -7.724 -3.259 1.00 98.69 313 VAL A O 1
ATOM 2502 N N . PHE A 1 314 ? 9.996 -8.300 -5.339 1.00 98.69 314 PHE A N 1
ATOM 2503 C CA . PHE A 1 314 ? 9.453 -9.659 -5.357 1.00 98.69 314 PHE A CA 1
ATOM 2504 C C . PHE A 1 314 ? 10.565 -10.646 -5.701 1.00 98.69 314 PHE A C 1
ATOM 2506 O O . PHE A 1 314 ? 11.314 -10.416 -6.649 1.00 98.69 314 PHE A O 1
ATOM 2513 N N . ALA A 1 315 ? 10.671 -11.737 -4.948 1.00 98.56 315 ALA A N 1
ATOM 2514 C CA . ALA A 1 315 ? 11.738 -12.721 -5.098 1.00 98.56 315 ALA A CA 1
ATOM 2515 C C . ALA A 1 315 ? 11.303 -14.121 -4.616 1.00 98.56 315 ALA A C 1
ATOM 2517 O O . ALA A 1 315 ? 10.173 -14.321 -4.146 1.00 98.56 315 ALA A O 1
ATOM 2518 N N . GLN A 1 316 ? 12.191 -15.114 -4.722 1.00 97.50 316 GLN A N 1
ATOM 2519 C CA . GLN A 1 316 ? 11.910 -16.473 -4.245 1.00 97.50 316 GLN A CA 1
ATOM 2520 C C . GLN A 1 316 ? 12.089 -16.616 -2.731 1.00 97.50 316 GLN A C 1
ATOM 2522 O O . GLN A 1 316 ? 11.406 -17.440 -2.108 1.00 97.50 316 GLN A O 1
ATOM 2527 N N . SER A 1 317 ? 12.958 -15.803 -2.125 1.00 97.81 317 SER A N 1
ATOM 2528 C CA . SER A 1 317 ? 13.252 -15.803 -0.688 1.00 97.81 317 SER A CA 1
ATOM 2529 C C . SER A 1 317 ? 13.234 -14.391 -0.092 1.00 97.81 317 SER A C 1
ATOM 2531 O O . SER A 1 317 ? 13.371 -13.392 -0.796 1.00 97.81 317 SER A O 1
ATOM 2533 N N . ALA A 1 318 ? 13.071 -14.299 1.229 1.00 96.69 318 ALA A N 1
ATOM 2534 C CA . ALA A 1 318 ? 13.132 -13.020 1.936 1.00 96.69 318 ALA A CA 1
ATOM 2535 C C . ALA A 1 318 ? 14.534 -12.379 1.911 1.00 96.69 318 ALA A C 1
ATOM 2537 O O . ALA A 1 318 ? 14.632 -11.157 1.972 1.00 96.69 318 ALA A O 1
ATOM 2538 N N . GLU A 1 319 ? 15.596 -13.186 1.826 1.00 97.75 319 GLU A N 1
ATOM 2539 C CA . GLU A 1 319 ? 16.987 -12.722 1.706 1.00 97.75 319 GLU A CA 1
ATOM 2540 C C . GLU A 1 319 ? 17.214 -12.055 0.347 1.00 97.75 319 GLU A C 1
ATOM 2542 O O . GLU A 1 319 ? 17.627 -10.901 0.288 1.00 97.75 319 GLU A O 1
ATOM 2547 N N . GLU A 1 320 ? 16.785 -12.711 -0.732 1.00 98.12 320 GLU A N 1
ATOM 2548 C CA . GLU A 1 320 ? 16.901 -12.186 -2.094 1.00 98.12 320 GLU A CA 1
ATOM 2549 C C . GLU A 1 320 ? 16.142 -10.856 -2.260 1.00 98.12 320 GLU A C 1
ATOM 2551 O O . GLU A 1 320 ? 16.621 -9.935 -2.920 1.00 98.12 320 GLU A O 1
ATOM 2556 N N . VAL A 1 321 ? 14.989 -10.700 -1.593 1.00 98.38 321 VAL A N 1
ATOM 2557 C CA . VAL A 1 321 ? 14.268 -9.415 -1.522 1.00 98.38 321 VAL A CA 1
ATOM 2558 C C . VAL A 1 321 ? 15.153 -8.299 -0.949 1.00 98.38 321 VAL A C 1
ATOM 2560 O O . VAL A 1 321 ? 15.128 -7.181 -1.466 1.00 98.38 321 VAL A O 1
ATOM 2563 N N . GLN A 1 322 ? 15.914 -8.571 0.117 1.00 96.94 322 GLN A N 1
ATOM 2564 C CA . GLN A 1 322 ? 16.808 -7.573 0.714 1.00 96.94 322 GLN A CA 1
ATOM 2565 C C . GLN A 1 322 ? 18.011 -7.289 -0.190 1.00 96.94 322 GLN A C 1
ATOM 2567 O O . GLN A 1 322 ? 18.355 -6.123 -0.364 1.00 96.94 322 GLN A O 1
ATOM 2572 N N . ASP A 1 323 ? 18.602 -8.311 -0.809 1.00 97.69 323 ASP A N 1
ATOM 2573 C CA . ASP A 1 323 ? 19.768 -8.157 -1.690 1.00 97.69 323 ASP A CA 1
ATOM 2574 C C . ASP A 1 323 ? 19.444 -7.324 -2.937 1.00 97.69 323 ASP A C 1
ATOM 2576 O O . ASP A 1 323 ? 20.189 -6.411 -3.317 1.00 97.69 323 ASP A O 1
ATOM 2580 N N . ILE A 1 324 ? 18.291 -7.596 -3.556 1.00 98.19 324 ILE A N 1
ATOM 2581 C CA . ILE A 1 324 ? 17.800 -6.842 -4.711 1.00 98.19 324 ILE A CA 1
ATOM 2582 C C . ILE A 1 324 ? 17.558 -5.377 -4.320 1.00 98.19 324 ILE A C 1
ATOM 2584 O O . ILE A 1 324 ? 17.986 -4.468 -5.038 1.00 98.19 324 ILE A O 1
ATOM 2588 N N . PHE A 1 325 ? 16.902 -5.131 -3.180 1.00 97.44 325 PHE A N 1
ATOM 2589 C CA . PHE A 1 325 ? 16.660 -3.770 -2.700 1.00 97.44 325 PHE A CA 1
ATOM 2590 C C . PHE A 1 325 ? 17.969 -3.041 -2.366 1.00 97.44 325 PHE A C 1
ATOM 2592 O O . PHE A 1 325 ? 18.172 -1.913 -2.815 1.00 97.44 325 PHE A O 1
ATOM 2599 N N . GLY A 1 326 ? 18.896 -3.707 -1.674 1.00 96.56 326 GLY A N 1
ATOM 2600 C CA . GLY A 1 326 ? 20.215 -3.171 -1.347 1.00 96.56 326 GLY A CA 1
ATOM 2601 C C . GLY A 1 326 ? 20.987 -2.738 -2.593 1.00 96.56 326 GLY A C 1
ATOM 2602 O O . GLY A 1 326 ? 21.511 -1.626 -2.634 1.00 96.56 326 GLY A O 1
ATOM 2603 N N . THR A 1 327 ? 20.963 -3.559 -3.647 1.00 96.56 327 THR A N 1
ATOM 2604 C CA . THR A 1 327 ? 21.593 -3.253 -4.945 1.00 96.56 327 THR A CA 1
ATOM 2605 C C . THR A 1 327 ? 20.961 -2.037 -5.632 1.00 96.56 327 THR A C 1
ATOM 2607 O O . THR A 1 327 ? 21.649 -1.250 -6.288 1.00 96.56 327 THR A O 1
ATOM 2610 N N . LEU A 1 328 ? 19.645 -1.848 -5.501 1.00 96.25 328 LEU A N 1
ATOM 2611 C CA . LEU A 1 328 ? 18.962 -0.666 -6.030 1.00 96.25 328 LEU A CA 1
ATOM 2612 C C . LEU A 1 328 ? 19.404 0.608 -5.297 1.00 96.25 328 LEU A C 1
ATOM 2614 O O . LEU A 1 328 ? 19.610 1.634 -5.945 1.00 96.25 328 LEU A O 1
ATOM 2618 N N . THR A 1 329 ? 19.592 0.532 -3.980 1.00 91.69 329 THR A N 1
ATOM 2619 C CA . THR A 1 329 ? 19.918 1.687 -3.129 1.00 91.69 329 THR A CA 1
ATOM 2620 C C . THR A 1 329 ? 21.411 2.008 -3.010 1.00 91.69 329 THR A C 1
ATOM 2622 O O . THR A 1 329 ? 21.743 3.115 -2.597 1.00 91.69 329 THR A O 1
ATOM 2625 N N . SER A 1 330 ? 22.306 1.076 -3.364 1.00 86.50 330 SER A N 1
ATOM 2626 C CA . SER A 1 330 ? 23.771 1.277 -3.351 1.00 86.50 330 SER A CA 1
ATOM 2627 C C . SER A 1 330 ? 24.265 2.180 -4.477 1.00 86.50 330 SER A C 1
ATOM 2629 O O . SER A 1 330 ? 25.079 3.083 -4.216 1.00 86.50 330 SER A O 1
#

Sequence (330 aa):
LNVITIGDLIQKDLEKAYFLPQQPSSYSKGYRFQNSTKYQVFDSPPPPLSFNQTLFPLRNLATTGDKIQLVMESEPPSYLQEHWNNTMPDFPLASVKSVDEALLDDIPIADMGWCGRGSQIVRGEGELTSTTTHFRDLCGWDGRIVFQEFIPGVKEVPSFQFHLSKSGEMFWVGTTHGKFDGLKWIAATVDWRKQEEYRDLVHEEFTIPIKNYPLKNGYFGLVTFEVLFTDHGKFMVDLNPRVGGETSHLLLARHMASMFGLKHSAMFSENTHNFSGKWLVQKANGLNEKIEGRLVILAVADEPHGCNSDVSVFAQSAEEVQDIFGTLTS

Secondary structure (DSSP, 8-state):
-----HHHHHHTT-SS-EE--PPPBSS-TT-TTB-SSS-----SSPPPHHIIIIIHHHTTGGGT-SSSEEEESSPPPHHHHHHHHHH-TTSPPPPEEEHHHHTTS---EE------S------SHHHHHHHHHIIIIIS---S----------EEE-EEEEEEE-TTS-EEEEEEEEEEEETTEEEEEEEEGGGHHHHHHHHIIIIIHHHHHHHHHTT--EEEEEEEEEETTEEEEEEEE-S--TTHHHHHHHHHHHHHT---EEEEEEEEEESS-HHHHHHHHHHHHTT-SSEEEEEEEEEETTEEEEEEEEEESSHHHHHHHHHHHH-

Foldseek 3Di:
DQFAFQLNLVCLADVAAEEEQQAAACAPPPQPNHDVDDDHADDVVNDDNLCRQFARSLLRQLRHAANYAYEHQDDAPVLQVVLSCVQPVSGHGHHYDYPVVVVVDPHHYAHDHDHDRLDDDDDDDVSVVVSVCCVCPVVVDPDDDDDDDDDPAFDWKKKWKWFQHLVRDIDGLFIWTFDDDVSDTFKTKFQQVCGVVVCVVPPPPHVVVLSPPCSVVVDGTMKMWIWTDGPVDIHTDDIGSHCDSCSSVSSVCVVCCPPLVQRIKMKGFFDWAQAEPSVLSVLQVVLCVPDSKHKRFSTWGGDPRGITTIIMITHNDPVVNVVSVVSSRD

pLDDT: mean 89.89, std 9.63, range [49.38, 98.69]

Organism: NCBI:txid46732